Protein AF-D9W4Q1-F1 (afdb_monomer)

Radius of gyration: 18.47 Å; Cα contacts (8 Å, |Δi|>4): 245; chains: 1; bounding box: 35×38×60 Å

pLDDT: mean 79.35, std 18.73, range [35.0, 96.81]

Sequence (201 aa):
MHNRRDFLALGFSAAALLAPLAPAPRTAAALPAAGPGRRIGSGETMAVRQFTAAFRASDELLGGGHGLSVVGVFLSDVVAPMLHGTYADDRARADAFAADLASLVGFKCHDAGREGAAHHHYRLAIRLAQEADPDDRTSQAAWGMRALVHQALDLGHPTGTVDLAEATLARSRVDKRTEALLLITAARAHGASGNPSAASA

Nearest PDB structures (foldseek):
  5khu-assembly1_J  TM=5.393E-01  e=5.755E-02  Homo sapiens
  7v6p-assembly1_A-2  TM=6.055E-01  e=1.584E-01  Homo sapiens
  8tau-assembly1_S  TM=5.520E-01  e=1.818E-01  Homo sapiens
  5g05-assembly1_K  TM=5.590E-01  e=6.013E-01  Homo sapiens
  9dze-assembly1_h  TM=4.848E-01  e=3.009E+00  synthetic construct

Solvent-accessible surface area (backbone atoms only — not comparable to full-atom values): 11001 Å² total; per-residue (Å²): 136,87,59,80,66,61,69,72,67,52,74,81,57,65,65,73,81,64,71,80,91,70,86,75,72,94,66,77,64,73,80,69,78,51,53,87,75,39,79,40,42,62,68,61,31,4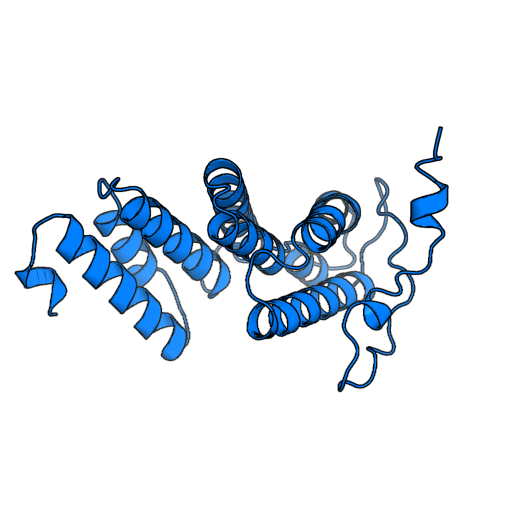9,45,53,52,52,52,42,51,51,52,50,58,48,31,78,74,66,36,38,60,59,62,44,70,59,56,46,48,45,45,60,56,46,43,54,44,48,71,64,38,41,59,77,44,72,65,31,47,33,53,42,40,50,18,69,49,31,34,50,50,10,52,17,25,42,67,60,70,35,52,74,58,12,55,53,24,23,53,49,8,26,50,30,28,38,73,49,35,75,80,43,48,54,57,59,30,46,51,21,52,51,49,53,39,50,52,30,49,79,70,73,46,45,80,65,26,41,63,51,33,50,53,40,58,75,59,44,58,57,56,73,71,57,46,52,55,43,51,53,49,27,23,51,29,26,43,67,66,72,39,63,79,65,37,77,114

Structure (mmCIF, N/CA/C/O backbone):
data_AF-D9W4Q1-F1
#
_entry.id   AF-D9W4Q1-F1
#
loop_
_atom_site.group_PDB
_atom_site.id
_atom_site.type_symbol
_atom_site.label_atom_id
_atom_site.label_alt_id
_atom_site.label_comp_id
_atom_site.label_asym_id
_atom_site.label_entity_id
_atom_site.label_seq_id
_atom_site.pdbx_PDB_ins_code
_atom_site.Cartn_x
_atom_site.Cartn_y
_atom_site.Cartn_z
_atom_site.occupancy
_atom_site.B_iso_or_equiv
_atom_site.auth_seq_id
_atom_site.auth_comp_id
_atom_site.auth_asym_id
_atom_site.auth_atom_id
_atom_site.pdbx_PDB_model_num
ATOM 1 N N . MET A 1 1 ? -13.595 13.148 -32.325 1.00 35.34 1 MET A N 1
ATOM 2 C CA . MET A 1 1 ? -13.116 11.782 -32.021 1.00 35.34 1 MET A CA 1
ATOM 3 C C . MET A 1 1 ? -11.616 11.884 -31.785 1.00 35.34 1 MET A C 1
ATOM 5 O O . MET A 1 1 ? -10.868 11.925 -32.748 1.00 35.34 1 MET A O 1
ATOM 9 N N . HIS A 1 2 ? -11.193 12.076 -30.533 1.00 35.00 2 HIS A N 1
ATOM 10 C CA . HIS A 1 2 ? -9.777 12.261 -30.195 1.00 35.00 2 HIS A CA 1
ATOM 11 C C . HIS A 1 2 ? -9.103 10.888 -30.082 1.00 35.00 2 HIS A C 1
ATOM 13 O O . HIS A 1 2 ? -9.592 10.005 -29.375 1.00 35.00 2 HIS A O 1
ATOM 19 N N . ASN A 1 3 ? -8.041 10.689 -30.857 1.00 37.91 3 ASN A N 1
ATOM 20 C CA . ASN A 1 3 ? -7.395 9.405 -31.082 1.00 37.91 3 ASN A CA 1
ATOM 21 C C . ASN A 1 3 ? -6.615 8.983 -29.823 1.00 37.91 3 ASN A C 1
ATOM 23 O O . ASN A 1 3 ? -5.730 9.706 -29.372 1.00 37.91 3 ASN A O 1
ATOM 27 N N . ARG A 1 4 ? -6.893 7.794 -29.267 1.00 41.59 4 ARG A N 1
ATOM 28 C CA . ARG A 1 4 ? -6.148 7.228 -28.115 1.00 41.59 4 ARG A CA 1
ATOM 29 C C . ARG A 1 4 ? -4.637 7.112 -28.370 1.00 41.59 4 ARG A C 1
ATOM 31 O O . ARG A 1 4 ? -3.865 7.022 -27.425 1.00 41.59 4 ARG A O 1
ATOM 38 N N . ARG A 1 5 ? -4.220 7.117 -29.640 1.00 39.69 5 ARG A N 1
ATOM 39 C CA . ARG A 1 5 ? -2.813 7.074 -30.060 1.00 39.69 5 ARG A CA 1
ATOM 40 C C . ARG A 1 5 ? -2.097 8.418 -29.933 1.00 39.69 5 ARG A C 1
ATOM 42 O O . ARG A 1 5 ? -0.901 8.419 -29.667 1.00 39.69 5 ARG A O 1
ATOM 49 N N . ASP A 1 6 ? -2.814 9.535 -30.027 1.00 38.16 6 ASP A N 1
ATOM 50 C CA . ASP A 1 6 ? -2.193 10.864 -29.970 1.00 38.16 6 ASP A CA 1
ATOM 51 C C . ASP A 1 6 ? -1.804 11.232 -28.531 1.00 38.16 6 ASP A C 1
ATOM 53 O O . ASP A 1 6 ? -0.811 11.916 -28.314 1.00 38.16 6 ASP A O 1
ATOM 57 N N . PHE A 1 7 ? -2.501 10.679 -27.530 1.00 41.44 7 PHE A N 1
ATOM 58 C CA . PHE A 1 7 ? -2.152 10.864 -26.116 1.00 41.44 7 PHE A CA 1
ATOM 59 C C . PHE A 1 7 ? -0.893 10.082 -25.691 1.00 41.44 7 PHE A C 1
ATOM 61 O O . PHE A 1 7 ? -0.255 10.437 -24.707 1.00 41.44 7 PHE A O 1
ATOM 68 N N . LEU A 1 8 ? -0.500 9.051 -26.451 1.00 45.22 8 LEU A N 1
ATOM 69 C CA . LEU A 1 8 ? 0.705 8.245 -26.201 1.00 45.22 8 LEU A CA 1
ATOM 70 C C . LEU A 1 8 ? 1.963 8.814 -26.884 1.00 45.22 8 LEU A C 1
ATOM 72 O O . LEU A 1 8 ? 3.072 8.387 -26.572 1.00 45.22 8 LEU A O 1
ATOM 76 N N . ALA A 1 9 ? 1.799 9.777 -27.799 1.00 36.38 9 ALA A N 1
ATOM 77 C CA . ALA A 1 9 ? 2.891 10.482 -28.474 1.00 36.38 9 ALA A CA 1
ATOM 78 C C . ALA A 1 9 ? 3.234 11.835 -27.822 1.00 36.38 9 ALA A C 1
ATOM 80 O O . ALA A 1 9 ? 4.256 12.438 -28.157 1.00 36.38 9 ALA A O 1
ATOM 81 N N . LEU A 1 10 ? 2.428 12.305 -26.862 1.00 39.72 10 LEU A N 1
ATOM 82 C CA . LEU A 1 10 ? 2.849 13.379 -25.973 1.00 39.72 10 LEU A CA 1
ATOM 83 C C . LEU A 1 10 ? 3.867 12.812 -24.988 1.00 39.72 10 LEU A C 1
ATOM 85 O O . LEU A 1 10 ? 3.525 12.124 -24.028 1.00 39.72 10 LEU A O 1
ATOM 89 N N . GLY A 1 11 ? 5.136 13.121 -25.259 1.00 43.22 11 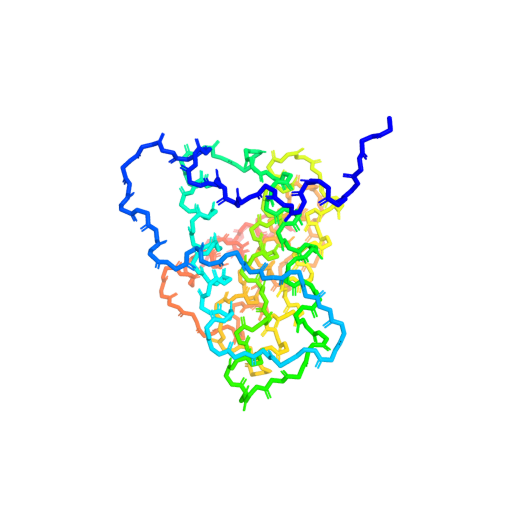GLY A N 1
ATOM 90 C CA . GLY A 1 11 ? 6.226 12.966 -24.312 1.00 43.22 11 GLY A CA 1
ATOM 91 C C . GLY A 1 11 ? 5.758 13.387 -22.926 1.00 43.22 11 GLY A C 1
ATOM 92 O O . GLY A 1 11 ? 5.191 14.465 -22.748 1.00 43.22 11 GLY A O 1
ATOM 93 N N . PHE A 1 12 ? 5.938 12.481 -21.975 1.00 42.47 12 PHE A N 1
ATOM 94 C CA . PHE A 1 12 ? 5.530 12.614 -20.590 1.00 42.47 12 PHE A CA 1
ATOM 95 C C . PHE A 1 12 ? 6.243 13.816 -19.953 1.00 42.47 12 PHE A C 1
ATOM 97 O O . PHE A 1 12 ? 7.226 13.677 -19.233 1.00 42.47 12 PHE A O 1
ATOM 104 N N . SER A 1 13 ? 5.734 15.022 -20.187 1.00 45.19 13 SER A N 1
ATOM 105 C CA . SER A 1 13 ? 6.056 16.214 -19.407 1.00 45.19 13 SER A CA 1
ATOM 106 C C . SER A 1 13 ? 5.228 16.205 -18.122 1.00 45.19 13 SER A C 1
ATOM 108 O O . SER A 1 13 ? 4.624 17.204 -17.747 1.00 45.19 13 SER A O 1
ATOM 110 N N . ALA A 1 14 ? 5.228 15.090 -17.383 1.00 43.44 14 ALA A N 1
ATOM 111 C CA . ALA A 1 14 ? 4.815 15.122 -15.978 1.00 43.44 14 ALA A CA 1
ATOM 112 C C . ALA A 1 14 ? 5.741 16.031 -15.149 1.00 43.44 14 ALA A C 1
ATOM 114 O O . ALA A 1 14 ? 5.334 16.539 -14.111 1.00 43.44 14 ALA A O 1
ATOM 115 N N . ALA A 1 15 ? 6.943 16.328 -15.662 1.00 41.38 15 ALA A N 1
ATOM 116 C CA . ALA A 1 15 ? 7.812 17.378 -15.142 1.00 41.38 15 ALA A CA 1
ATOM 117 C C . ALA A 1 15 ? 7.180 18.786 -15.212 1.00 41.38 15 ALA A C 1
ATOM 119 O O . ALA A 1 15 ? 7.519 19.639 -14.399 1.00 41.38 15 ALA A O 1
ATOM 120 N N . ALA A 1 16 ? 6.249 19.042 -16.141 1.00 45.53 16 ALA A N 1
ATOM 121 C CA . ALA A 1 16 ? 5.612 20.353 -16.293 1.00 45.53 16 ALA A CA 1
ATOM 122 C C . ALA A 1 16 ? 4.402 20.556 -15.363 1.00 45.53 16 ALA A C 1
ATOM 124 O O . ALA A 1 16 ? 4.042 21.692 -15.079 1.00 45.53 16 ALA A O 1
ATOM 125 N N . LEU A 1 17 ? 3.801 19.476 -14.853 1.00 43.78 17 LEU A N 1
ATOM 126 C CA . LEU A 1 17 ? 2.697 19.546 -13.886 1.00 43.78 17 LEU A CA 1
ATOM 127 C C . LEU A 1 17 ? 3.175 19.664 -12.426 1.00 43.78 17 LEU A C 1
ATOM 129 O O . LEU A 1 17 ? 2.342 19.836 -11.542 1.00 43.78 17 LEU A O 1
ATOM 133 N N . LEU A 1 18 ? 4.491 19.584 -12.174 1.00 45.62 18 LEU A N 1
ATOM 134 C CA . LEU A 1 18 ? 5.092 19.530 -10.830 1.00 45.62 18 LEU A CA 1
ATOM 135 C C . LEU A 1 18 ? 6.311 20.453 -10.622 1.00 45.62 18 LEU A C 1
ATOM 137 O O . LEU A 1 18 ? 7.017 20.315 -9.627 1.00 45.62 18 LEU A O 1
ATOM 141 N N . ALA A 1 19 ? 6.597 21.403 -11.516 1.00 38.12 19 ALA A N 1
ATOM 142 C CA . ALA A 1 19 ? 7.656 22.382 -11.255 1.00 38.12 19 ALA A CA 1
ATOM 143 C C . ALA A 1 19 ? 7.147 23.429 -10.240 1.00 38.12 19 ALA A C 1
ATOM 145 O O . ALA A 1 19 ? 6.206 24.156 -10.567 1.00 38.12 19 ALA A O 1
ATOM 146 N N . PRO A 1 20 ? 7.751 23.534 -9.036 1.00 44.06 20 PRO A N 1
ATOM 147 C CA . PRO A 1 20 ? 9.147 23.967 -8.946 1.00 44.06 20 PRO A CA 1
ATOM 148 C C . PRO A 1 20 ? 10.020 23.237 -7.891 1.00 44.06 20 PRO A C 1
ATOM 150 O O . PRO A 1 20 ? 9.560 22.865 -6.819 1.00 44.06 20 PRO A O 1
ATOM 153 N N . LEU A 1 21 ? 11.331 23.167 -8.183 1.00 41.97 21 LEU A N 1
ATOM 154 C CA . LEU A 1 21 ? 12.459 22.802 -7.294 1.00 41.97 21 LEU A CA 1
ATOM 155 C C . LEU A 1 21 ? 12.797 21.307 -7.097 1.00 41.97 21 LEU A C 1
ATOM 157 O O . LEU A 1 21 ? 13.013 20.850 -5.981 1.00 41.97 21 LEU A O 1
ATOM 161 N N . ALA A 1 22 ? 13.014 20.563 -8.183 1.00 42.66 22 ALA A N 1
ATOM 162 C CA . ALA A 1 22 ? 13.965 19.444 -8.169 1.00 42.66 22 ALA A CA 1
ATOM 163 C C . ALA A 1 22 ? 14.612 19.281 -9.557 1.00 42.66 22 ALA A C 1
ATOM 165 O O . ALA A 1 22 ? 13.933 19.500 -10.565 1.00 42.66 22 ALA A O 1
ATOM 166 N N . PRO A 1 23 ? 15.909 18.924 -9.658 1.00 41.88 23 PRO A N 1
ATOM 167 C CA . PRO A 1 23 ? 16.518 18.608 -10.945 1.00 41.88 23 PRO A CA 1
ATOM 168 C C . PRO A 1 23 ? 15.761 17.433 -11.574 1.00 41.88 23 PRO A C 1
ATOM 170 O O . PRO A 1 23 ? 15.662 16.362 -10.977 1.00 41.88 23 PRO A O 1
ATOM 173 N N . ALA A 1 24 ? 15.198 17.656 -12.765 1.00 46.31 24 ALA A N 1
ATOM 174 C CA . ALA A 1 24 ? 14.406 16.669 -13.488 1.00 46.31 24 ALA A CA 1
ATOM 175 C C . ALA A 1 24 ? 15.154 15.321 -13.572 1.00 46.31 24 ALA A C 1
ATOM 177 O O . ALA A 1 24 ? 16.344 15.315 -13.915 1.00 46.31 24 ALA A O 1
ATOM 178 N N . PRO A 1 25 ? 14.501 14.180 -13.276 1.00 42.09 25 PRO A N 1
ATOM 179 C CA . PRO A 1 25 ? 15.150 12.880 -13.369 1.00 42.09 25 PRO A CA 1
ATOM 180 C C . PRO A 1 25 ? 15.636 12.664 -14.806 1.00 42.09 25 PRO A C 1
ATOM 182 O O . PRO A 1 25 ? 14.848 12.602 -15.750 1.00 42.09 25 PRO A O 1
ATOM 185 N N . ARG A 1 26 ? 16.959 12.546 -14.982 1.00 42.16 26 ARG A N 1
ATOM 186 C CA . ARG A 1 26 ? 17.649 12.436 -16.287 1.00 42.16 26 ARG A CA 1
ATOM 187 C C . ARG A 1 26 ? 17.405 11.096 -17.005 1.00 42.16 26 ARG A C 1
ATOM 189 O O . ARG A 1 26 ? 18.183 10.717 -17.870 1.00 42.16 26 ARG A O 1
ATOM 196 N N . THR A 1 27 ? 16.335 10.379 -16.661 1.00 41.88 27 THR A N 1
ATOM 197 C CA . THR A 1 27 ? 15.969 9.086 -17.262 1.00 41.88 27 THR A CA 1
ATOM 198 C C . THR A 1 27 ? 14.502 9.010 -17.687 1.00 41.88 27 THR A C 1
ATOM 200 O O . THR A 1 27 ? 13.963 7.922 -17.844 1.00 41.88 27 THR A O 1
ATOM 203 N N . ALA A 1 28 ? 13.853 10.147 -17.962 1.00 41.78 28 ALA A N 1
ATOM 204 C CA . ALA A 1 28 ? 12.564 10.171 -18.657 1.00 41.78 28 ALA A CA 1
ATOM 205 C C . ALA A 1 28 ? 12.725 9.866 -20.164 1.00 41.78 28 ALA A C 1
ATOM 207 O O . ALA A 1 28 ? 12.238 10.599 -21.022 1.00 41.78 28 ALA A O 1
ATOM 208 N N . ALA A 1 29 ? 13.422 8.780 -20.510 1.00 42.97 29 ALA A N 1
ATOM 209 C CA . ALA A 1 29 ? 13.106 8.099 -21.754 1.00 42.97 29 ALA A CA 1
ATOM 210 C C . ALA A 1 2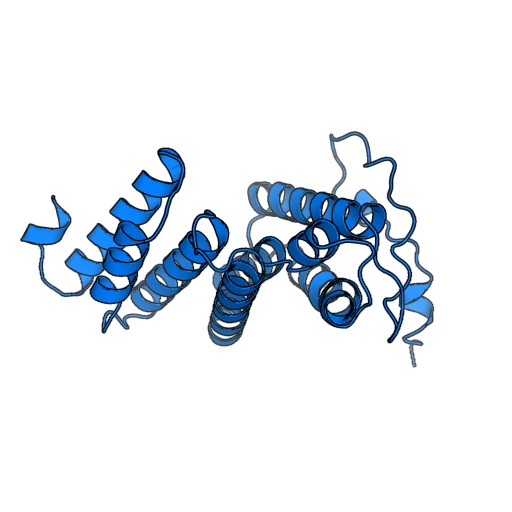9 ? 11.676 7.584 -21.571 1.00 42.97 29 ALA A C 1
ATOM 212 O O . ALA A 1 29 ? 11.402 6.898 -20.585 1.00 42.97 29 ALA A O 1
ATOM 213 N N . ALA A 1 30 ? 10.755 8.002 -22.444 1.00 49.69 30 ALA A N 1
ATOM 214 C CA . ALA A 1 30 ? 9.367 7.562 -22.410 1.00 49.69 30 ALA A CA 1
ATOM 215 C C . ALA A 1 30 ? 9.353 6.047 -22.210 1.00 49.69 30 ALA A C 1
ATOM 217 O O . ALA A 1 30 ? 9.888 5.337 -23.057 1.00 49.69 30 ALA A O 1
ATOM 218 N N . LEU A 1 31 ? 8.821 5.564 -21.081 1.00 51.31 31 LEU A N 1
ATOM 219 C CA . LEU A 1 31 ? 8.605 4.135 -20.893 1.00 51.31 31 LEU A CA 1
ATOM 220 C C . LEU A 1 31 ? 7.703 3.714 -22.057 1.00 51.31 31 LEU A C 1
ATOM 222 O O . LEU A 1 31 ? 6.550 4.150 -22.094 1.00 51.31 31 LEU A O 1
ATOM 226 N N . PRO A 1 32 ? 8.210 2.970 -23.059 1.00 50.84 32 PRO A N 1
ATOM 227 C CA . PRO A 1 32 ? 7.384 2.636 -24.202 1.00 50.84 32 PRO A CA 1
ATOM 228 C C . PRO A 1 32 ? 6.231 1.777 -23.689 1.00 50.84 32 PRO A C 1
ATOM 230 O O . PRO A 1 32 ? 6.427 0.977 -22.765 1.00 50.84 32 PRO A O 1
ATOM 233 N N . ALA A 1 33 ? 5.038 1.967 -24.257 1.00 52.78 33 ALA A N 1
ATOM 234 C CA . ALA A 1 33 ? 3.839 1.239 -23.858 1.00 52.78 33 ALA A CA 1
ATOM 235 C C . ALA A 1 33 ? 4.150 -0.262 -23.743 1.00 52.78 33 ALA A C 1
ATOM 237 O O . ALA A 1 33 ? 4.744 -0.867 -24.643 1.00 52.78 33 ALA A O 1
ATOM 238 N N . ALA A 1 34 ? 3.838 -0.849 -22.590 1.00 52.62 34 ALA A N 1
ATOM 239 C CA . ALA A 1 34 ? 4.127 -2.246 -22.331 1.00 52.62 34 ALA A CA 1
ATOM 240 C C . ALA A 1 34 ? 3.192 -3.125 -23.185 1.00 52.62 34 ALA A C 1
ATOM 242 O O . ALA A 1 34 ? 1.974 -2.970 -23.166 1.00 52.62 34 ALA A O 1
ATOM 243 N N . GLY A 1 35 ? 3.784 -4.011 -23.989 1.00 55.94 35 GLY A N 1
ATOM 244 C CA . GLY A 1 35 ? 3.086 -4.984 -24.829 1.00 55.94 35 GLY A CA 1
ATOM 245 C C . GLY A 1 35 ? 3.437 -6.416 -24.411 1.00 55.94 35 GLY A C 1
ATOM 246 O O . GLY A 1 35 ? 4.499 -6.628 -23.813 1.00 55.94 35 GLY A O 1
ATOM 247 N N . PRO A 1 36 ? 2.572 -7.403 -24.709 1.00 53.97 36 PRO A N 1
ATOM 248 C CA . PRO A 1 36 ? 2.798 -8.794 -24.325 1.00 53.97 36 PRO A CA 1
ATOM 249 C C . PRO A 1 36 ? 4.118 -9.328 -24.900 1.00 53.97 36 PRO A C 1
ATOM 251 O O . PRO A 1 36 ? 4.439 -9.095 -26.064 1.00 53.97 36 PRO A O 1
ATOM 254 N N . GLY A 1 37 ? 4.889 -10.042 -24.072 1.00 60.88 37 GLY A N 1
ATOM 255 C CA . GLY A 1 37 ? 6.151 -10.679 -24.474 1.00 60.88 37 GLY A CA 1
ATOM 256 C C . GLY A 1 37 ? 7.390 -9.776 -24.467 1.00 60.88 37 GLY A C 1
ATOM 257 O O . GLY A 1 37 ? 8.468 -10.223 -24.856 1.00 60.88 37 GLY A O 1
ATOM 258 N N . ARG A 1 38 ? 7.286 -8.521 -24.011 1.00 74.44 38 ARG A N 1
ATOM 259 C CA . ARG A 1 38 ? 8.454 -7.640 -23.874 1.00 74.44 38 ARG A CA 1
ATOM 260 C C . ARG A 1 38 ? 9.373 -8.103 -22.736 1.00 74.44 38 ARG A C 1
ATOM 262 O O . ARG A 1 38 ? 8.909 -8.578 -21.697 1.00 74.44 38 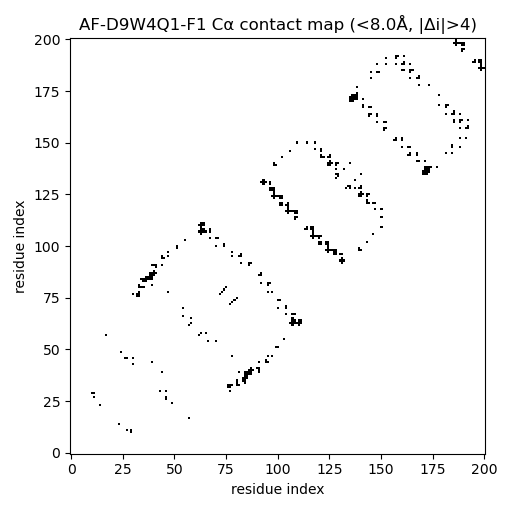ARG A O 1
ATOM 269 N N . ARG A 1 39 ? 10.684 -7.949 -22.945 1.00 81.62 39 ARG A N 1
ATOM 270 C CA . ARG A 1 39 ? 11.704 -8.143 -21.911 1.00 81.62 39 ARG A CA 1
ATOM 271 C C . ARG A 1 39 ? 11.774 -6.903 -21.021 1.00 81.62 39 ARG A C 1
ATOM 273 O O . ARG A 1 39 ? 11.906 -5.796 -21.536 1.00 81.62 39 ARG A O 1
ATOM 280 N N . ILE A 1 40 ? 11.683 -7.099 -19.714 1.00 85.25 40 ILE A N 1
ATOM 281 C CA . ILE A 1 40 ? 11.743 -6.060 -18.688 1.00 85.25 40 ILE A CA 1
ATOM 282 C C . ILE A 1 40 ? 13.077 -6.194 -17.968 1.00 85.25 40 ILE A C 1
ATOM 284 O O . ILE A 1 40 ? 13.397 -7.259 -17.427 1.00 85.25 40 ILE A O 1
ATOM 288 N N . GLY A 1 41 ? 13.864 -5.122 -17.999 1.00 85.31 41 GLY A N 1
ATOM 289 C CA . GLY A 1 41 ? 15.136 -5.035 -17.303 1.00 85.31 41 GLY A CA 1
ATOM 290 C C . GLY A 1 41 ? 15.074 -4.105 -16.096 1.00 85.31 41 GLY A C 1
ATOM 291 O O . GLY A 1 41 ? 14.051 -3.496 -15.781 1.00 85.31 41 GLY A O 1
ATOM 292 N N . SER A 1 42 ? 16.224 -3.965 -15.442 1.00 83.56 42 SER A N 1
ATOM 293 C CA . SER A 1 42 ? 16.414 -3.068 -14.298 1.00 83.56 42 SER A CA 1
ATOM 294 C C . SER A 1 42 ? 16.188 -1.588 -14.632 1.00 83.56 42 SER A C 1
ATOM 296 O O . SER A 1 42 ? 15.846 -0.805 -13.751 1.00 83.56 42 SER A O 1
ATOM 298 N N . GLY A 1 43 ? 16.360 -1.185 -15.896 1.00 84.56 43 GLY A N 1
ATOM 299 C CA . GLY A 1 43 ? 16.115 0.188 -16.343 1.00 84.56 43 GLY A CA 1
ATOM 300 C C . GLY A 1 43 ? 14.638 0.573 -16.263 1.00 84.56 43 GLY A C 1
ATOM 301 O O . GLY A 1 43 ? 14.302 1.610 -15.690 1.00 84.56 43 GLY A O 1
ATOM 302 N N . GLU A 1 44 ? 13.748 -0.276 -16.784 1.00 84.31 44 GLU A N 1
ATOM 303 C CA . GLU A 1 44 ? 12.303 -0.054 -16.712 1.00 84.31 44 GLU A CA 1
ATOM 304 C C . GLU A 1 44 ? 11.795 -0.006 -15.272 1.00 84.31 44 GLU A C 1
ATOM 306 O O . GLU A 1 44 ? 11.032 0.891 -14.911 1.00 84.31 44 GLU A O 1
ATOM 311 N N . THR A 1 45 ? 12.224 -0.952 -14.438 1.00 85.88 45 THR A N 1
ATOM 312 C CA . THR A 1 45 ? 11.774 -1.016 -13.045 1.00 85.88 45 THR A CA 1
ATOM 313 C C . THR A 1 45 ? 12.311 0.158 -12.230 1.00 85.88 45 THR A C 1
ATOM 315 O O . THR A 1 45 ? 11.586 0.737 -11.420 1.00 85.88 45 THR A O 1
ATOM 318 N N . MET A 1 46 ? 13.543 0.598 -12.502 1.00 84.50 46 MET A N 1
ATOM 319 C CA . MET A 1 46 ? 14.108 1.805 -11.904 1.00 84.50 46 MET A CA 1
ATOM 320 C C . MET A 1 46 ? 13.324 3.064 -12.294 1.00 84.50 46 MET A C 1
ATOM 322 O O . MET A 1 46 ? 13.087 3.915 -11.435 1.00 84.50 46 MET A O 1
ATOM 326 N N . ALA A 1 47 ? 12.872 3.183 -13.544 1.00 83.69 47 ALA A N 1
ATOM 327 C CA . ALA A 1 47 ? 12.025 4.299 -13.959 1.00 83.69 47 ALA A CA 1
ATOM 328 C C . ALA A 1 47 ? 10.671 4.288 -13.225 1.00 83.69 47 ALA A C 1
ATOM 330 O O . ALA A 1 47 ? 10.251 5.327 -12.714 1.00 83.69 47 ALA A O 1
ATOM 331 N N . VAL A 1 48 ? 10.022 3.124 -13.081 1.00 85.94 48 VAL A N 1
ATOM 332 C CA . VAL A 1 48 ? 8.785 2.988 -12.284 1.00 85.94 48 VAL A CA 1
ATOM 333 C C . VAL A 1 48 ? 9.004 3.429 -10.835 1.00 85.94 48 VAL A C 1
ATOM 335 O O . VAL A 1 48 ? 8.190 4.184 -10.296 1.00 85.94 48 VAL A O 1
ATOM 338 N N . ARG A 1 49 ? 10.121 3.029 -10.214 1.00 85.75 49 ARG A N 1
ATOM 339 C CA . ARG A 1 49 ? 10.485 3.467 -8.855 1.00 85.75 49 ARG A CA 1
ATOM 340 C C . ARG A 1 49 ? 10.653 4.988 -8.771 1.00 85.75 49 ARG A C 1
ATOM 342 O O . ARG A 1 49 ? 10.112 5.602 -7.855 1.00 85.75 49 ARG A O 1
ATOM 349 N N . GLN A 1 50 ? 11.341 5.604 -9.734 1.00 87.00 50 GLN A N 1
ATOM 350 C CA . GLN A 1 50 ? 11.534 7.060 -9.770 1.00 87.00 50 GLN A CA 1
ATOM 351 C C . GLN A 1 50 ? 10.213 7.821 -9.942 1.00 87.00 50 GLN A C 1
ATOM 353 O O . GLN A 1 50 ? 9.967 8.783 -9.216 1.00 87.00 50 GLN A O 1
ATOM 358 N N . PHE A 1 51 ? 9.339 7.381 -10.852 1.00 87.75 51 PHE A N 1
ATOM 359 C CA . PHE A 1 51 ? 8.022 8.002 -11.025 1.00 87.75 51 PHE A CA 1
ATOM 360 C C . PHE A 1 51 ? 7.149 7.844 -9.781 1.00 87.75 51 PHE A C 1
ATOM 362 O O . PHE A 1 51 ? 6.515 8.807 -9.356 1.00 87.75 51 PHE A O 1
ATOM 369 N N . THR A 1 52 ? 7.162 6.668 -9.152 1.00 89.12 52 THR A N 1
ATOM 370 C CA . THR A 1 52 ? 6.430 6.431 -7.899 1.00 89.12 52 THR A CA 1
ATOM 371 C C . THR A 1 52 ? 6.914 7.371 -6.792 1.00 89.12 52 THR A C 1
ATOM 373 O O . THR A 1 52 ? 6.095 8.004 -6.128 1.00 89.12 52 THR A O 1
ATOM 376 N N . ALA A 1 53 ? 8.232 7.547 -6.647 1.00 87.75 53 ALA A N 1
ATOM 377 C CA . ALA A 1 53 ? 8.808 8.493 -5.692 1.00 87.75 53 ALA A CA 1
ATOM 378 C C . ALA A 1 53 ? 8.390 9.946 -5.981 1.00 87.75 53 ALA A C 1
ATOM 380 O O . ALA A 1 53 ? 8.037 10.678 -5.058 1.00 87.75 53 ALA A O 1
ATOM 381 N N . ALA A 1 54 ? 8.359 10.356 -7.253 1.00 88.38 54 ALA A N 1
ATOM 382 C CA . ALA A 1 54 ? 7.889 11.687 -7.641 1.00 88.38 54 ALA A CA 1
ATOM 383 C C . ALA A 1 54 ? 6.398 11.895 -7.318 1.00 88.38 54 ALA A C 1
ATOM 385 O O . ALA A 1 54 ? 6.018 12.949 -6.800 1.00 88.38 54 ALA A O 1
ATOM 386 N N . PHE A 1 55 ? 5.552 10.888 -7.562 1.00 88.56 55 PHE A N 1
ATOM 387 C CA . PHE A 1 55 ? 4.141 10.955 -7.185 1.00 88.56 55 PHE A CA 1
ATOM 388 C C . PHE A 1 55 ? 3.955 11.051 -5.668 1.00 88.56 55 PHE A C 1
ATOM 390 O O . PHE A 1 55 ? 3.109 11.827 -5.232 1.00 88.56 55 PHE A O 1
ATOM 397 N N . ARG A 1 56 ? 4.752 10.328 -4.869 1.00 86.62 56 ARG A N 1
ATOM 398 C CA . ARG A 1 56 ? 4.725 10.433 -3.400 1.00 86.62 56 ARG A CA 1
ATOM 399 C C . ARG A 1 56 ? 5.144 11.811 -2.902 1.00 86.62 56 ARG A C 1
ATOM 401 O O . ARG A 1 56 ? 4.424 12.404 -2.113 1.00 86.62 56 ARG A O 1
ATOM 408 N N . ALA A 1 57 ? 6.248 12.354 -3.408 1.00 87.31 57 ALA A N 1
ATOM 409 C CA . ALA A 1 57 ? 6.679 13.703 -3.037 1.00 87.31 57 ALA A CA 1
ATOM 410 C C . ALA A 1 57 ? 5.602 14.754 -3.369 1.00 87.31 57 ALA A C 1
ATOM 412 O O . ALA A 1 57 ? 5.370 15.690 -2.612 1.00 87.31 57 ALA A O 1
ATOM 413 N N . SER A 1 58 ? 4.898 14.572 -4.487 1.00 84.62 58 SER A N 1
ATOM 414 C CA . SER A 1 58 ? 3.791 15.451 -4.879 1.00 84.62 58 SER A CA 1
ATOM 415 C C . SER A 1 58 ? 2.563 15.286 -3.984 1.00 84.62 58 SER A C 1
ATOM 417 O O . SER A 1 58 ? 1.882 16.262 -3.692 1.00 84.62 58 SER A O 1
ATOM 419 N N . ASP A 1 59 ? 2.277 14.055 -3.559 1.00 84.19 59 ASP A N 1
ATOM 420 C CA . ASP A 1 59 ? 1.200 13.724 -2.623 1.00 84.19 59 ASP A CA 1
ATOM 421 C C . ASP A 1 59 ? 1.397 14.405 -1.265 1.00 84.19 59 ASP A C 1
ATOM 423 O O . ASP A 1 59 ? 0.470 15.025 -0.754 1.00 84.19 59 ASP A O 1
ATOM 427 N N . GLU A 1 60 ? 2.625 14.394 -0.742 1.00 82.75 60 GLU A N 1
ATOM 428 C CA . GLU A 1 60 ? 2.980 15.075 0.510 1.00 82.75 60 GLU A CA 1
ATOM 429 C C . GLU A 1 60 ? 2.786 16.600 0.438 1.00 82.75 60 GLU A C 1
ATOM 431 O O . GLU A 1 60 ? 2.472 17.230 1.447 1.00 82.75 60 GLU A O 1
ATOM 436 N N . LEU A 1 61 ? 2.949 17.199 -0.747 1.00 82.81 61 LEU A N 1
ATOM 437 C CA . LEU A 1 61 ? 2.830 18.646 -0.953 1.00 82.81 61 LEU A CA 1
ATOM 438 C C . LEU A 1 61 ? 1.403 19.105 -1.279 1.00 82.81 61 LEU A C 1
ATOM 440 O O . LEU A 1 61 ? 0.996 20.188 -0.862 1.00 82.81 61 LEU A O 1
ATOM 444 N N . LEU A 1 62 ? 0.665 18.322 -2.069 1.00 80.56 62 LEU A N 1
ATOM 445 C CA . LEU A 1 62 ? -0.615 18.729 -2.663 1.00 80.56 62 LEU A CA 1
ATOM 446 C C . LEU A 1 62 ? -1.823 17.984 -2.068 1.00 80.56 62 LEU A C 1
ATOM 448 O O . LEU A 1 62 ? -2.964 18.381 -2.312 1.00 80.56 62 LEU A O 1
ATOM 452 N N . GLY A 1 63 ? -1.597 16.907 -1.313 1.00 72.94 63 GLY A N 1
ATOM 453 C CA . GLY A 1 63 ? -2.635 16.020 -0.782 1.00 72.94 63 GLY A CA 1
ATOM 454 C C . GLY A 1 63 ? -3.161 14.987 -1.792 1.00 72.94 63 GLY A C 1
ATOM 455 O O . GLY A 1 63 ? -2.900 15.059 -3.001 1.00 72.94 63 GLY A O 1
ATOM 456 N N . GLY A 1 64 ? -3.948 14.023 -1.299 1.00 73.31 64 GLY A N 1
ATOM 457 C CA . GLY A 1 64 ? -4.301 12.809 -2.043 1.00 73.31 64 GLY A 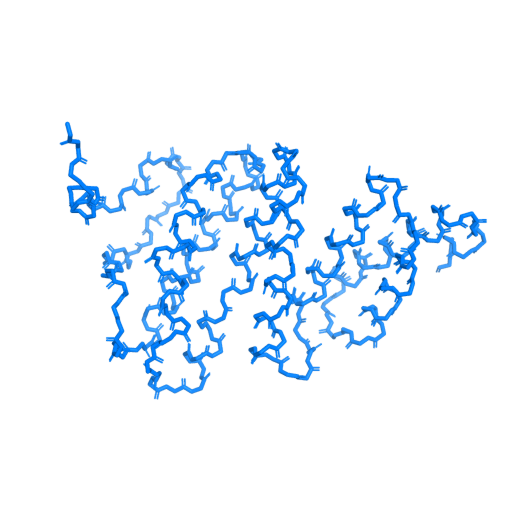CA 1
ATOM 458 C C . GLY A 1 64 ? -5.138 12.987 -3.301 1.00 73.31 64 GLY A C 1
ATOM 459 O O . GLY A 1 64 ? -4.919 12.295 -4.296 1.00 73.31 64 GLY A O 1
ATOM 460 N N . GLY A 1 65 ? -6.060 13.950 -3.325 1.00 71.38 65 GLY A N 1
ATOM 461 C CA . GLY A 1 65 ? -6.929 14.159 -4.490 1.00 71.38 65 GLY A CA 1
ATOM 462 C C . GLY A 1 65 ? -6.173 14.597 -5.754 1.00 71.38 65 GLY A C 1
ATOM 463 O O . GLY A 1 65 ? -6.569 14.259 -6.875 1.00 71.38 65 GLY A O 1
ATOM 464 N N . HIS A 1 66 ? -5.056 15.313 -5.596 1.00 80.12 66 HIS A N 1
ATOM 465 C CA . HIS A 1 66 ? -4.289 15.838 -6.722 1.00 80.12 66 HIS A CA 1
ATOM 466 C C . HIS A 1 66 ? -3.524 14.727 -7.447 1.00 80.12 66 HIS A C 1
ATOM 468 O O . HIS A 1 66 ? -2.881 13.865 -6.845 1.00 80.12 66 HIS A O 1
ATOM 474 N N . GLY A 1 67 ? -3.592 14.749 -8.780 1.00 83.56 67 GLY A N 1
ATOM 475 C CA . GLY A 1 67 ? -2.862 13.810 -9.631 1.00 83.56 67 GLY A CA 1
ATOM 476 C C . GLY A 1 67 ? -3.387 12.370 -9.623 1.00 83.56 67 GLY A C 1
ATOM 477 O O . GLY A 1 67 ? -2.773 11.536 -10.285 1.00 83.56 67 GLY A O 1
ATOM 478 N N . LEU A 1 68 ? -4.514 12.066 -8.952 1.00 87.56 68 LEU A N 1
ATOM 479 C CA . LEU A 1 68 ? -5.096 10.713 -8.892 1.00 87.56 68 LEU A CA 1
ATOM 480 C C . LEU A 1 68 ? -5.322 10.103 -10.288 1.00 87.56 68 LEU A C 1
ATOM 482 O O . LEU A 1 68 ? -5.032 8.929 -10.511 1.00 87.56 68 LEU A O 1
ATOM 486 N N . SER A 1 69 ? -5.808 10.896 -11.248 1.00 87.31 69 SER A N 1
ATOM 487 C CA . SER A 1 69 ? -6.001 10.435 -12.629 1.00 87.31 69 SER A CA 1
ATOM 488 C C . SER A 1 69 ? -4.681 10.045 -13.298 1.00 87.31 69 SER A C 1
ATOM 490 O O . SER A 1 69 ? -4.607 9.003 -13.942 1.00 87.31 69 SER A O 1
ATOM 492 N N . VAL A 1 70 ? -3.630 10.845 -13.111 1.00 88.25 70 VAL A N 1
ATOM 493 C CA . VAL A 1 70 ? -2.314 10.633 -13.730 1.00 88.25 70 VAL A CA 1
ATOM 494 C C . VAL A 1 70 ? -1.641 9.388 -13.164 1.00 88.25 70 VAL A C 1
ATOM 496 O O . VAL A 1 70 ? -1.189 8.535 -13.925 1.00 88.25 70 VAL A O 1
ATOM 499 N N . VAL A 1 71 ? -1.606 9.251 -11.837 1.00 90.44 71 VAL A N 1
ATOM 500 C CA . VAL A 1 71 ? -1.009 8.074 -11.190 1.00 90.44 71 VAL A CA 1
ATOM 501 C C . VAL A 1 71 ? -1.805 6.800 -11.495 1.00 90.44 71 VAL A C 1
ATOM 503 O O . VAL A 1 71 ? -1.210 5.744 -11.695 1.00 90.44 71 VAL A O 1
ATOM 506 N N . GLY A 1 72 ? -3.136 6.899 -11.607 1.00 90.19 72 GLY A N 1
ATOM 507 C CA . GLY A 1 72 ? -3.999 5.781 -11.985 1.00 90.19 72 GLY A CA 1
ATOM 508 C C . GLY A 1 72 ? -3.722 5.290 -13.406 1.00 90.19 72 GLY A C 1
ATOM 509 O O . GLY A 1 72 ? -3.564 4.089 -13.606 1.00 90.19 72 GLY A O 1
ATOM 510 N N . VAL A 1 73 ? -3.581 6.210 -14.367 1.00 87.38 73 VAL A N 1
ATOM 511 C CA . VAL A 1 73 ? -3.190 5.877 -15.749 1.00 87.38 73 VAL A CA 1
ATOM 512 C C . VAL A 1 73 ? -1.785 5.281 -15.796 1.00 87.38 73 VAL A C 1
ATOM 514 O O . VAL A 1 73 ? -1.554 4.304 -16.500 1.00 87.38 73 VAL A O 1
ATOM 517 N N . PHE A 1 74 ? -0.837 5.815 -15.022 1.00 88.50 74 PHE A N 1
ATOM 518 C CA . PHE A 1 74 ? 0.508 5.239 -14.954 1.00 88.50 74 PHE A CA 1
ATOM 519 C C . PHE A 1 74 ? 0.482 3.797 -14.421 1.00 88.50 74 PHE A C 1
ATOM 521 O O . PHE A 1 74 ? 1.131 2.912 -14.984 1.00 88.50 74 PHE A O 1
ATOM 528 N N . LEU A 1 75 ? -0.319 3.532 -13.384 1.00 89.88 75 LEU A N 1
ATOM 529 C CA . LEU A 1 75 ? -0.517 2.181 -12.869 1.00 89.88 75 LEU A CA 1
ATOM 530 C C . LEU A 1 75 ? -1.147 1.256 -13.924 1.00 89.88 75 LEU A C 1
ATOM 532 O O . LEU A 1 75 ? -0.641 0.153 -14.123 1.00 89.88 75 LEU A O 1
ATOM 536 N N . SER A 1 76 ? -2.213 1.681 -14.609 1.00 87.56 76 SER A N 1
ATOM 537 C CA . SER A 1 76 ? -2.946 0.821 -15.550 1.00 87.56 76 SER A CA 1
ATOM 538 C C . SER A 1 76 ? -2.223 0.587 -16.875 1.00 87.56 76 SER A C 1
ATOM 540 O O . SER A 1 76 ? -2.237 -0.531 -17.385 1.00 87.56 76 SER A O 1
ATOM 542 N N . ASP A 1 77 ? -1.590 1.618 -17.431 1.00 84.81 77 ASP A N 1
ATOM 543 C CA . ASP A 1 77 ? -1.124 1.601 -18.823 1.00 84.81 77 ASP A CA 1
ATOM 544 C C . ASP A 1 77 ? 0.375 1.304 -18.930 1.00 84.81 77 ASP A C 1
ATOM 546 O O . ASP A 1 77 ? 0.845 0.832 -19.968 1.00 84.81 77 ASP A O 1
ATOM 550 N N . VAL A 1 78 ? 1.136 1.559 -17.861 1.00 85.25 78 VAL A N 1
ATOM 551 C CA . VAL A 1 78 ? 2.588 1.336 -17.839 1.00 85.25 78 VAL A CA 1
ATOM 552 C C . VAL A 1 78 ? 2.939 0.145 -16.968 1.00 85.25 78 VAL A C 1
ATOM 554 O O . VAL A 1 78 ? 3.617 -0.773 -17.424 1.00 85.25 78 VAL A O 1
ATOM 557 N N . VAL A 1 79 ? 2.468 0.138 -15.725 1.00 88.12 79 VAL A N 1
ATOM 558 C CA . VAL A 1 79 ? 2.935 -0.817 -14.718 1.00 88.12 79 VAL A CA 1
ATOM 559 C C . VAL A 1 79 ? 2.178 -2.141 -14.762 1.00 88.12 79 VAL A C 1
ATOM 561 O O . VAL A 1 79 ? 2.801 -3.198 -14.720 1.00 88.12 79 VAL A O 1
ATOM 564 N N . ALA A 1 80 ? 0.851 -2.128 -14.885 1.00 87.62 80 ALA A N 1
ATOM 565 C CA . ALA A 1 80 ? 0.071 -3.364 -14.912 1.00 87.62 80 ALA A CA 1
ATOM 566 C C . ALA A 1 80 ? 0.501 -4.326 -16.039 1.00 87.62 80 ALA A C 1
ATOM 568 O O . ALA A 1 80 ? 0.681 -5.511 -15.753 1.00 87.62 80 ALA A O 1
ATOM 569 N N . PRO A 1 81 ? 0.775 -3.879 -17.284 1.00 85.69 81 PRO A N 1
ATOM 570 C CA . PRO A 1 81 ? 1.234 -4.800 -18.316 1.00 85.69 81 PRO A CA 1
ATOM 571 C C . PRO A 1 81 ? 2.674 -5.288 -18.084 1.00 85.69 81 PRO A C 1
ATOM 573 O O . PRO A 1 81 ? 3.045 -6.330 -18.625 1.00 85.69 81 PRO A O 1
ATOM 576 N N . MET A 1 82 ? 3.479 -4.601 -17.256 1.00 86.94 82 MET A N 1
ATOM 577 C CA . MET A 1 82 ? 4.802 -5.101 -16.868 1.00 86.94 82 MET A CA 1
ATOM 578 C C . MET A 1 82 ? 4.703 -6.409 -16.082 1.00 86.94 82 MET A C 1
ATOM 580 O O . MET A 1 82 ? 5.542 -7.272 -16.301 1.00 86.94 82 MET A O 1
ATOM 584 N N . LEU A 1 83 ? 3.659 -6.614 -15.268 1.00 85.50 83 LEU A N 1
ATOM 585 C CA . LEU A 1 83 ? 3.448 -7.853 -14.493 1.00 85.50 83 LEU A CA 1
ATOM 586 C C . LEU A 1 83 ? 3.332 -9.116 -15.370 1.00 85.50 83 LEU A C 1
ATOM 588 O O . LEU A 1 83 ? 3.489 -10.232 -14.884 1.00 85.50 83 LEU A O 1
ATOM 592 N N . HIS A 1 84 ? 3.059 -8.938 -16.665 1.00 85.69 84 HIS A N 1
ATOM 593 C CA . HIS A 1 84 ? 2.896 -10.004 -17.654 1.00 85.69 84 HIS A CA 1
ATOM 594 C C . HIS A 1 84 ? 4.112 -10.126 -18.595 1.00 85.69 84 HIS A C 1
ATOM 596 O O . HIS A 1 84 ? 4.055 -10.846 -19.597 1.00 85.69 84 HIS A O 1
ATOM 602 N N . GLY A 1 85 ? 5.193 -9.386 -18.330 1.00 85.88 85 GLY A N 1
ATOM 603 C CA . GLY A 1 85 ? 6.404 -9.395 -19.143 1.00 85.88 85 GLY A CA 1
ATOM 604 C C . GLY A 1 85 ? 7.354 -10.548 -18.822 1.00 85.88 85 GLY A C 1
ATOM 605 O O . GLY A 1 85 ? 7.189 -11.292 -17.858 1.00 85.88 85 GLY A O 1
ATOM 606 N N . THR A 1 86 ? 8.388 -10.681 -19.652 1.00 88.75 86 THR A N 1
ATOM 607 C CA . THR A 1 86 ? 9.513 -11.588 -19.376 1.00 88.75 86 THR A CA 1
ATOM 608 C C . THR A 1 86 ? 10.623 -10.805 -18.692 1.00 88.75 86 THR A C 1
ATOM 610 O O . THR A 1 86 ? 10.976 -9.720 -19.144 1.00 88.75 86 THR A O 1
ATOM 613 N N . TYR A 1 87 ? 11.185 -11.323 -17.607 1.00 86.75 87 TYR A N 1
ATOM 614 C CA . TYR A 1 87 ? 12.158 -10.582 -16.806 1.00 86.75 87 TYR A CA 1
ATOM 615 C C . TYR A 1 87 ? 13.581 -11.037 -17.088 1.00 86.75 87 TYR A C 1
ATOM 617 O O . TYR A 1 87 ? 13.829 -12.217 -17.332 1.00 86.75 87 TYR A O 1
ATOM 625 N N . ALA A 1 88 ? 14.508 -10.080 -17.072 1.00 83.06 88 ALA A N 1
ATOM 626 C CA . ALA A 1 88 ? 15.930 -10.373 -17.205 1.00 83.06 88 ALA A CA 1
ATOM 627 C C . ALA A 1 88 ? 16.483 -11.132 -15.985 1.00 83.06 88 ALA A C 1
ATOM 629 O O . ALA A 1 88 ? 17.356 -11.979 -16.147 1.00 83.06 88 ALA A O 1
ATOM 630 N N . ASP A 1 89 ? 15.960 -10.838 -14.790 1.00 85.50 89 ASP A N 1
ATOM 631 C CA . ASP A 1 89 ? 16.333 -11.465 -13.524 1.00 85.50 89 ASP A CA 1
ATOM 632 C C . ASP A 1 89 ? 15.195 -11.360 -12.485 1.00 85.50 89 ASP A C 1
ATOM 634 O O . ASP A 1 89 ? 14.224 -10.614 -12.664 1.00 85.50 89 ASP A O 1
ATOM 638 N N . ASP A 1 90 ? 15.314 -12.115 -11.388 1.00 84.56 90 ASP A N 1
ATOM 639 C CA . ASP A 1 90 ? 14.313 -12.148 -10.312 1.00 84.56 90 ASP A CA 1
ATOM 640 C C . ASP A 1 90 ? 14.175 -10.812 -9.578 1.00 84.56 90 ASP A C 1
ATOM 642 O O . ASP A 1 90 ? 13.102 -10.502 -9.062 1.00 84.56 90 ASP A O 1
ATOM 646 N N . ARG A 1 91 ? 15.222 -9.980 -9.558 1.00 83.00 91 ARG A N 1
ATOM 647 C CA . ARG A 1 91 ? 15.161 -8.658 -8.929 1.00 83.00 91 ARG A CA 1
ATOM 648 C C . ARG A 1 91 ? 14.316 -7.698 -9.758 1.00 83.00 91 ARG A C 1
ATOM 650 O O . ARG A 1 91 ? 13.498 -6.978 -9.200 1.00 83.00 91 ARG A O 1
ATOM 657 N N . ALA A 1 92 ? 14.470 -7.695 -11.078 1.00 79.31 92 ALA A N 1
ATOM 658 C CA . ALA A 1 92 ? 13.620 -6.935 -11.986 1.00 79.31 92 ALA A CA 1
ATOM 659 C C . ALA A 1 92 ? 12.163 -7.412 -11.897 1.00 79.31 92 ALA A C 1
ATOM 661 O O . ALA A 1 92 ? 11.241 -6.599 -11.941 1.00 79.31 92 ALA A O 1
ATOM 662 N N . ARG A 1 93 ? 11.944 -8.717 -11.710 1.00 84.62 93 ARG A N 1
ATOM 663 C CA . ARG A 1 93 ? 10.608 -9.256 -11.438 1.00 84.62 93 ARG A CA 1
ATOM 664 C C . ARG A 1 93 ? 10.046 -8.733 -10.116 1.00 84.62 93 ARG A C 1
ATOM 666 O O . ARG A 1 93 ? 8.949 -8.184 -10.119 1.00 84.62 93 ARG A O 1
ATOM 673 N N . ALA A 1 94 ? 10.808 -8.838 -9.028 1.00 82.25 94 ALA A N 1
ATOM 674 C CA . ALA A 1 94 ? 10.435 -8.318 -7.713 1.00 82.25 94 ALA A CA 1
ATOM 675 C C . ALA A 1 94 ? 10.096 -6.815 -7.771 1.00 82.25 94 ALA A C 1
ATOM 677 O O . ALA A 1 94 ? 9.066 -6.372 -7.271 1.00 82.25 94 ALA A O 1
ATOM 678 N N . ASP A 1 95 ? 10.929 -6.031 -8.455 1.00 79.12 95 ASP A N 1
ATOM 679 C CA . ASP A 1 95 ? 10.758 -4.586 -8.596 1.00 79.12 95 ASP A CA 1
ATOM 680 C C . ASP A 1 95 ? 9.560 -4.188 -9.473 1.00 79.12 95 ASP A C 1
ATOM 682 O O . ASP A 1 95 ? 9.074 -3.060 -9.370 1.00 79.12 95 ASP A O 1
ATOM 686 N N . ALA A 1 96 ? 9.086 -5.076 -10.349 1.00 76.75 96 ALA A N 1
ATOM 687 C CA . ALA A 1 96 ? 7.913 -4.813 -11.175 1.00 76.75 96 ALA A CA 1
ATOM 688 C C . ALA A 1 96 ? 6.594 -4.962 -10.415 1.00 76.75 96 ALA A C 1
ATOM 690 O O . ALA A 1 96 ? 5.582 -4.404 -10.847 1.00 76.75 96 ALA A O 1
ATOM 691 N N . PHE A 1 97 ? 6.594 -5.649 -9.271 1.00 79.44 97 PHE A N 1
ATOM 692 C CA . PHE A 1 97 ? 5.465 -5.643 -8.353 1.00 79.44 97 PHE A CA 1
ATOM 693 C C . PHE A 1 97 ? 5.370 -4.265 -7.693 1.00 79.44 97 PHE A C 1
ATOM 695 O O . PHE A 1 97 ? 5.950 -3.977 -6.647 1.00 79.44 97 PHE A O 1
ATOM 702 N N . ALA A 1 98 ? 4.636 -3.366 -8.341 1.00 82.12 98 ALA A N 1
ATOM 703 C CA . ALA A 1 98 ? 4.491 -1.975 -7.933 1.00 82.12 98 ALA A CA 1
ATOM 704 C C . ALA A 1 98 ? 3.517 -1.794 -6.757 1.00 82.12 98 ALA A C 1
ATOM 706 O O . ALA A 1 98 ? 2.615 -0.953 -6.796 1.00 82.12 98 ALA A O 1
ATOM 707 N N . ALA A 1 99 ? 3.707 -2.580 -5.697 1.00 90.62 99 ALA A N 1
ATOM 708 C CA . ALA A 1 99 ? 2.926 -2.514 -4.468 1.00 90.62 99 ALA A CA 1
ATOM 709 C C . ALA A 1 99 ? 2.893 -1.096 -3.880 1.00 90.62 99 ALA A C 1
ATOM 711 O O . ALA A 1 99 ? 1.857 -0.633 -3.401 1.00 90.62 99 ALA A O 1
ATOM 712 N N . ASP A 1 100 ? 4.012 -0.377 -3.976 1.00 88.94 100 ASP A N 1
ATOM 713 C CA . ASP A 1 100 ? 4.121 1.007 -3.520 1.00 88.94 100 ASP A CA 1
ATOM 714 C C . ASP A 1 100 ? 3.208 1.964 -4.308 1.00 88.94 100 ASP A C 1
ATOM 716 O O . ASP A 1 100 ? 2.463 2.752 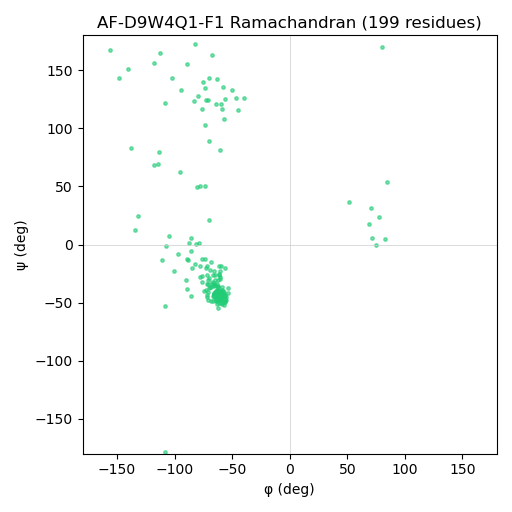-3.725 1.00 88.94 100 ASP A O 1
ATOM 720 N N . LEU A 1 101 ? 3.201 1.842 -5.640 1.00 92.44 101 LEU A N 1
ATOM 721 C CA . LEU A 1 101 ? 2.356 2.649 -6.519 1.00 92.44 101 LEU A CA 1
ATOM 722 C C . LEU A 1 101 ? 0.873 2.325 -6.317 1.00 92.44 101 LEU A C 1
ATOM 724 O O . LEU A 1 101 ? 0.057 3.236 -6.210 1.00 92.44 101 LEU A O 1
ATOM 728 N N . ALA A 1 102 ? 0.521 1.040 -6.219 1.00 94.25 102 ALA A N 1
ATOM 729 C CA . ALA A 1 102 ? -0.847 0.618 -5.926 1.00 94.25 102 ALA A CA 1
ATOM 730 C C . ALA A 1 102 ? -1.316 1.150 -4.562 1.00 94.25 102 ALA A C 1
ATOM 732 O O . ALA A 1 102 ? -2.436 1.646 -4.454 1.00 94.25 102 ALA A O 1
ATOM 733 N N . SER A 1 103 ? -0.444 1.137 -3.546 1.00 92.88 103 SER A N 1
ATOM 734 C CA . SER A 1 103 ? -0.748 1.726 -2.235 1.00 92.88 103 SER A CA 1
ATOM 735 C C . SER A 1 103 ? -1.026 3.221 -2.353 1.00 92.88 103 SER A C 1
ATOM 737 O O . SER A 1 103 ? -2.008 3.702 -1.793 1.00 92.88 103 SER A O 1
ATOM 739 N N . LEU A 1 104 ? -0.195 3.954 -3.102 1.00 92.44 104 LEU A N 1
ATOM 740 C CA . LEU A 1 104 ? -0.383 5.384 -3.338 1.00 92.44 104 LEU A CA 1
ATOM 741 C C . LEU A 1 104 ? -1.723 5.679 -4.026 1.00 92.44 104 LEU A C 1
ATOM 743 O O . LEU A 1 104 ? -2.444 6.569 -3.588 1.00 92.44 104 LEU A O 1
ATOM 747 N N . VAL A 1 105 ? -2.094 4.915 -5.059 1.00 94.44 105 VAL A N 1
ATOM 748 C CA . VAL A 1 105 ? -3.416 5.054 -5.696 1.00 94.44 105 VAL A CA 1
ATOM 749 C C . VAL A 1 105 ? -4.538 4.786 -4.690 1.00 94.44 105 VAL A C 1
ATOM 751 O O . VAL A 1 105 ? -5.526 5.517 -4.679 1.00 94.44 105 VAL A O 1
ATOM 754 N N . GLY A 1 106 ? -4.372 3.790 -3.814 1.00 94.38 106 GLY A N 1
ATOM 755 C CA . GLY A 1 106 ? -5.308 3.502 -2.729 1.00 94.38 106 GLY A CA 1
ATOM 756 C C . GLY A 1 106 ? -5.528 4.696 -1.796 1.00 94.38 106 GLY A C 1
ATOM 757 O O . GLY A 1 106 ? -6.673 5.112 -1.622 1.00 94.38 106 GLY A O 1
ATOM 758 N N . PHE A 1 107 ? -4.447 5.294 -1.281 1.00 92.25 107 PHE A N 1
ATOM 759 C CA . PHE A 1 107 ? -4.519 6.482 -0.416 1.00 92.25 107 PHE A CA 1
ATOM 760 C C . PHE A 1 107 ? -5.188 7.655 -1.120 1.00 92.25 107 PHE A C 1
ATOM 762 O O . PHE A 1 107 ? -6.130 8.240 -0.601 1.00 92.25 107 PHE A O 1
ATOM 769 N N . LYS A 1 108 ? -4.790 7.929 -2.361 1.00 93.19 108 LYS A N 1
ATOM 770 C CA . LYS A 1 108 ? -5.390 9.002 -3.156 1.00 93.19 108 LYS A CA 1
ATOM 771 C C . LYS A 1 108 ? -6.880 8.774 -3.433 1.00 93.19 108 LYS A C 1
ATOM 773 O O . LYS A 1 108 ? -7.659 9.724 -3.464 1.00 93.19 108 LYS A O 1
ATOM 778 N N . CYS A 1 109 ? -7.301 7.524 -3.634 1.00 93.75 109 CYS A N 1
ATOM 779 C CA . CYS A 1 109 ? -8.717 7.179 -3.740 1.00 93.75 109 CYS A CA 1
ATOM 780 C C . CYS A 1 109 ? -9.466 7.414 -2.424 1.00 93.75 109 CYS A C 1
ATOM 782 O O . CYS A 1 109 ? -10.576 7.937 -2.477 1.00 93.75 109 CYS A O 1
ATOM 784 N N . HIS A 1 110 ? -8.882 7.040 -1.286 1.00 93.00 110 HIS A N 1
ATOM 785 C CA . HIS A 1 110 ? -9.474 7.250 0.036 1.00 93.00 110 HIS A CA 1
ATOM 786 C C . HIS A 1 110 ? -9.635 8.744 0.346 1.00 93.00 110 HIS A C 1
ATOM 788 O O . HIS A 1 110 ? -10.738 9.189 0.644 1.00 93.00 110 HIS A O 1
ATOM 794 N N . ASP A 1 111 ? -8.597 9.548 0.113 1.00 89.62 111 ASP A N 1
ATOM 795 C CA . ASP A 1 111 ? -8.643 11.006 0.289 1.00 89.62 111 ASP A CA 1
ATOM 796 C C . ASP A 1 111 ? -9.694 11.679 -0.613 1.00 89.62 111 ASP A C 1
ATOM 798 O O . ASP A 1 111 ? -10.249 12.725 -0.279 1.00 89.62 111 ASP A O 1
ATOM 802 N N . ALA A 1 112 ? -9.998 11.072 -1.763 1.00 91.00 112 ALA A N 1
ATOM 803 C CA . ALA A 1 112 ? -11.059 11.507 -2.668 1.00 91.00 112 ALA A CA 1
ATOM 804 C C . ALA A 1 112 ? -12.455 10.942 -2.313 1.00 91.00 112 ALA A C 1
ATOM 806 O O . ALA A 1 112 ? -13.391 11.106 -3.101 1.00 91.00 112 ALA A O 1
ATOM 807 N N . GLY A 1 113 ? -12.605 10.229 -1.192 1.00 91.88 113 GLY A N 1
ATOM 808 C CA . GLY A 1 113 ? -13.852 9.584 -0.759 1.00 91.88 113 GLY A CA 1
ATOM 809 C C . GLY A 1 113 ? -14.290 8.396 -1.626 1.00 91.88 113 GLY A C 1
ATOM 810 O O . GLY A 1 113 ? -15.456 7.999 -1.618 1.00 91.88 113 GLY A O 1
ATOM 811 N N . ARG A 1 114 ? -13.384 7.820 -2.427 1.00 94.62 114 ARG A N 1
ATOM 812 C CA . ARG A 1 114 ? -13.657 6.705 -3.355 1.00 94.62 114 ARG A CA 1
ATOM 813 C C . ARG A 1 114 ? -13.322 5.362 -2.712 1.00 94.62 114 ARG A C 1
ATOM 815 O O . ARG A 1 114 ? -12.479 4.613 -3.207 1.00 94.62 114 ARG A O 1
ATOM 822 N N . GLU A 1 115 ? -14.024 5.033 -1.639 1.00 94.75 115 GLU A N 1
ATOM 823 C CA . GLU A 1 115 ? -13.689 3.924 -0.734 1.00 94.75 115 GLU A CA 1
ATOM 824 C C . GLU A 1 115 ? -13.610 2.546 -1.397 1.00 94.75 115 GLU A C 1
ATOM 826 O O . GLU A 1 115 ? -12.660 1.798 -1.170 1.00 94.75 115 GLU A O 1
ATOM 831 N N . GLY A 1 116 ? -14.549 2.214 -2.289 1.00 96.00 116 GLY A N 1
ATOM 832 C CA . GLY A 1 116 ? -14.495 0.945 -3.023 1.00 96.00 116 GLY A CA 1
ATOM 833 C C . GLY A 1 116 ? -13.246 0.825 -3.908 1.00 96.00 116 GLY A C 1
ATOM 834 O O . GLY A 1 116 ? -12.634 -0.240 -3.994 1.00 96.00 116 GLY A O 1
ATOM 835 N N . ALA A 1 117 ? -12.825 1.936 -4.523 1.00 95.94 117 ALA A N 1
ATOM 836 C CA . ALA A 1 117 ? -11.599 1.981 -5.313 1.00 95.94 117 ALA A CA 1
ATOM 837 C C . ALA A 1 117 ? -10.354 1.947 -4.418 1.00 95.94 117 ALA A C 1
ATOM 839 O O . ALA A 1 117 ? -9.395 1.255 -4.758 1.00 95.94 117 ALA A O 1
ATOM 840 N N . ALA A 1 118 ? -10.375 2.635 -3.274 1.00 96.06 118 ALA A N 1
ATOM 841 C CA . ALA A 1 118 ? -9.296 2.591 -2.291 1.00 96.06 118 ALA A CA 1
ATOM 842 C C . ALA A 1 118 ? -9.059 1.156 -1.802 1.00 96.06 118 ALA A C 1
ATOM 844 O O . ALA A 1 118 ? -7.956 0.626 -1.930 1.00 96.06 118 ALA A O 1
ATOM 845 N N . HI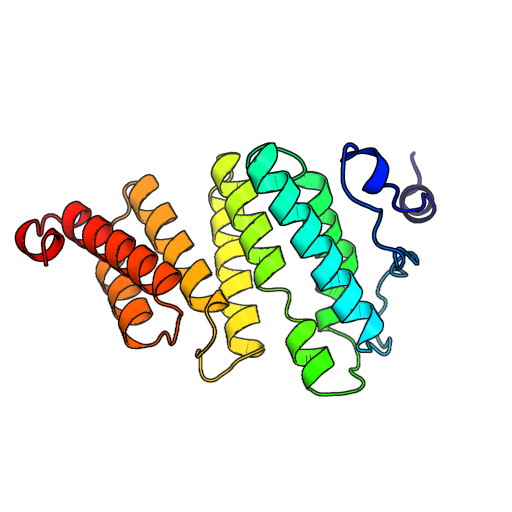S A 1 119 ? -10.132 0.481 -1.379 1.00 96.69 119 HIS A N 1
ATOM 846 C CA . HIS A 1 119 ? -10.098 -0.897 -0.897 1.00 96.69 119 HIS A CA 1
ATOM 847 C C . HIS A 1 119 ? -9.516 -1.860 -1.939 1.00 96.69 119 HIS A C 1
ATOM 849 O O . HIS A 1 119 ? -8.670 -2.700 -1.624 1.00 96.69 119 HIS A O 1
ATOM 855 N N . HIS A 1 120 ? -9.940 -1.722 -3.201 1.00 96.69 120 HIS A N 1
ATOM 856 C CA . HIS A 1 120 ? -9.405 -2.511 -4.309 1.00 96.69 120 HIS A CA 1
ATOM 857 C C . HIS A 1 120 ? -7.885 -2.347 -4.447 1.00 96.69 120 HIS A C 1
ATOM 859 O O . HIS A 1 120 ? -7.162 -3.344 -4.510 1.00 96.69 120 HIS A O 1
ATOM 865 N N . HIS A 1 121 ? -7.394 -1.106 -4.452 1.00 95.94 121 HIS A N 1
ATOM 866 C CA . HIS A 1 121 ? -5.972 -0.822 -4.636 1.00 95.94 121 HIS A CA 1
ATOM 867 C C . HIS A 1 121 ? -5.122 -1.208 -3.421 1.00 95.94 121 HIS A C 1
ATOM 869 O O . HIS A 1 121 ? -4.018 -1.713 -3.609 1.00 95.94 121 HIS A O 1
ATOM 875 N N . TYR A 1 122 ? -5.633 -1.079 -2.192 1.00 95.88 122 TYR A N 1
ATOM 876 C CA . TYR A 1 122 ? -4.942 -1.594 -1.006 1.00 95.88 122 TYR A CA 1
ATOM 877 C C . TYR A 1 122 ? -4.773 -3.115 -1.065 1.00 95.88 122 TYR A C 1
ATOM 879 O O . TYR A 1 122 ? -3.682 -3.629 -0.825 1.00 95.88 122 TYR A O 1
ATOM 887 N N . ARG A 1 123 ? -5.818 -3.853 -1.460 1.00 95.44 123 ARG A N 1
ATOM 888 C CA . ARG A 1 123 ? -5.726 -5.311 -1.644 1.00 95.44 123 ARG A CA 1
ATOM 889 C C . ARG A 1 123 ? -4.760 -5.699 -2.757 1.00 95.44 123 ARG A C 1
ATOM 891 O O . ARG A 1 123 ? -4.033 -6.680 -2.609 1.00 95.44 123 ARG A O 1
ATOM 898 N N . LEU A 1 124 ? -4.757 -4.947 -3.858 1.00 94.25 124 LEU A N 1
ATOM 899 C CA . LEU A 1 124 ? -3.791 -5.135 -4.937 1.00 94.25 124 LEU A CA 1
ATOM 900 C C . LEU A 1 124 ? -2.364 -4.916 -4.423 1.00 94.25 124 LEU A C 1
ATOM 902 O O . LEU A 1 124 ? -1.510 -5.764 -4.648 1.00 94.25 124 LEU A O 1
ATOM 906 N N . ALA A 1 125 ? -2.121 -3.831 -3.689 1.00 93.50 125 ALA A N 1
ATOM 907 C CA . ALA A 1 125 ? -0.812 -3.526 -3.128 1.00 93.50 125 ALA A CA 1
ATOM 908 C C . ALA A 1 125 ? -0.295 -4.623 -2.192 1.00 93.50 125 ALA A C 1
ATOM 910 O O . ALA A 1 125 ? 0.848 -5.047 -2.336 1.00 93.50 125 ALA A O 1
ATOM 911 N N . ILE A 1 126 ? -1.141 -5.116 -1.281 1.00 92.31 126 ILE A N 1
ATOM 912 C CA . ILE A 1 126 ? -0.787 -6.212 -0.366 1.00 92.31 126 ILE A CA 1
ATOM 913 C C . ILE A 1 126 ? -0.415 -7.465 -1.157 1.00 92.31 126 ILE A C 1
ATOM 915 O O . ILE A 1 126 ? 0.629 -8.055 -0.901 1.00 92.31 126 ILE A O 1
ATOM 919 N N . ARG A 1 127 ? -1.233 -7.841 -2.150 1.00 91.88 127 ARG A N 1
ATOM 920 C CA . ARG A 1 127 ? -0.959 -9.012 -2.990 1.00 91.88 127 ARG A CA 1
ATOM 921 C C . ARG A 1 127 ? 0.378 -8.872 -3.718 1.00 91.88 127 ARG A C 1
ATOM 923 O O . ARG A 1 127 ? 1.197 -9.777 -3.644 1.00 91.88 127 ARG A O 1
ATOM 930 N N . LEU A 1 128 ? 0.601 -7.740 -4.388 1.00 91.12 128 LEU A N 1
ATOM 931 C CA . LEU A 1 128 ? 1.843 -7.482 -5.119 1.00 91.12 128 LEU A CA 1
ATOM 932 C C . LEU A 1 128 ? 3.058 -7.517 -4.182 1.00 91.12 128 LEU A C 1
ATOM 934 O O . LEU A 1 128 ? 4.082 -8.080 -4.546 1.00 91.12 128 LEU A O 1
ATOM 938 N N . ALA A 1 129 ? 2.945 -6.961 -2.972 1.00 90.25 129 ALA A N 1
ATOM 939 C CA . ALA A 1 129 ? 4.026 -6.991 -1.989 1.00 90.25 129 ALA A CA 1
ATOM 940 C C . ALA A 1 129 ? 4.353 -8.424 -1.545 1.00 90.25 129 ALA A C 1
ATOM 942 O O . ALA A 1 129 ? 5.518 -8.800 -1.528 1.00 90.25 129 ALA A O 1
ATOM 943 N N . GLN A 1 130 ? 3.335 -9.235 -1.255 1.00 88.50 130 GLN A N 1
ATOM 944 C CA . GLN A 1 130 ? 3.509 -10.638 -0.864 1.00 88.50 130 GLN A CA 1
ATOM 945 C C . GLN A 1 130 ? 4.048 -11.507 -2.009 1.00 88.50 130 GLN A C 1
ATOM 947 O O . GLN A 1 130 ? 4.789 -12.453 -1.774 1.00 88.50 130 GLN A O 1
ATOM 952 N N . GLU A 1 131 ? 3.704 -11.201 -3.261 1.00 88.25 131 GLU A N 1
ATOM 953 C CA . GLU A 1 131 ? 4.278 -11.884 -4.428 1.00 88.25 131 GLU A CA 1
ATOM 954 C C . GLU A 1 131 ? 5.752 -11.503 -4.653 1.00 88.25 131 GLU A C 1
ATOM 956 O O . GLU A 1 131 ? 6.545 -12.344 -5.082 1.00 88.25 131 GLU A O 1
ATOM 961 N N . ALA A 1 132 ? 6.123 -10.254 -4.352 1.00 85.88 132 ALA A N 1
ATOM 962 C CA . ALA A 1 132 ? 7.493 -9.753 -4.460 1.00 85.88 132 ALA A CA 1
ATOM 963 C C . ALA A 1 132 ? 8.399 -10.228 -3.316 1.00 85.88 132 ALA A C 1
ATOM 965 O O . ALA A 1 132 ? 9.601 -10.412 -3.509 1.00 85.88 132 ALA A O 1
ATOM 966 N N . ASP A 1 133 ? 7.818 -10.405 -2.133 1.00 82.31 133 ASP A N 1
ATOM 967 C CA . ASP A 1 133 ? 8.479 -10.833 -0.906 1.00 82.31 133 ASP A CA 1
ATOM 968 C C . ASP A 1 133 ? 7.596 -11.862 -0.176 1.00 82.31 133 ASP A C 1
ATOM 970 O O . ASP A 1 133 ? 6.844 -11.509 0.737 1.00 82.31 133 ASP A O 1
ATOM 974 N N . PRO A 1 134 ? 7.667 -13.147 -0.577 1.00 73.62 134 PRO A N 1
ATOM 975 C CA . PRO A 1 134 ? 6.816 -14.208 -0.030 1.00 73.62 134 PRO A CA 1
ATOM 976 C C . PRO A 1 134 ? 6.964 -14.436 1.473 1.00 73.62 134 PRO A C 1
ATOM 978 O O . PRO A 1 134 ? 6.051 -14.962 2.107 1.00 73.62 134 PRO A O 1
ATOM 981 N N . ASP A 1 135 ? 8.099 -14.038 2.048 1.00 70.75 135 ASP A N 1
ATOM 982 C CA . ASP A 1 135 ? 8.341 -14.142 3.483 1.00 70.75 135 ASP A CA 1
ATOM 983 C C . ASP A 1 135 ? 7.708 -12.977 4.278 1.00 70.75 135 ASP A C 1
ATOM 985 O O . ASP A 1 135 ? 7.865 -12.932 5.501 1.00 70.75 135 ASP A O 1
ATOM 989 N N . ASP A 1 136 ? 7.024 -12.038 3.605 1.00 65.19 136 ASP A N 1
ATOM 990 C CA . ASP A 1 136 ? 6.309 -10.885 4.181 1.00 65.19 136 ASP A CA 1
ATOM 991 C C . ASP A 1 136 ? 7.184 -10.050 5.142 1.00 65.19 136 ASP A C 1
ATOM 993 O O . ASP A 1 136 ? 6.749 -9.565 6.191 1.00 65.19 136 ASP A O 1
ATOM 997 N N . ARG A 1 137 ? 8.480 -9.925 4.815 1.00 62.78 137 ARG A N 1
ATOM 998 C CA . ARG A 1 137 ? 9.482 -9.246 5.656 1.00 62.78 137 ARG A CA 1
ATOM 999 C C . ARG A 1 137 ? 9.577 -7.755 5.361 1.00 62.78 137 ARG A C 1
ATOM 1001 O O . ARG A 1 137 ? 10.214 -7.034 6.122 1.00 62.78 137 ARG A O 1
ATOM 1008 N N . THR A 1 138 ? 9.001 -7.289 4.263 1.00 68.62 138 THR A N 1
ATOM 1009 C CA . THR A 1 138 ? 9.062 -5.896 3.822 1.00 68.62 138 THR A CA 1
ATOM 1010 C C . THR A 1 138 ? 7.924 -5.053 4.394 1.00 68.62 138 THR A C 1
ATOM 1012 O O . THR A 1 138 ? 6.839 -5.521 4.729 1.00 68.62 138 THR A O 1
ATOM 1015 N N . SER A 1 139 ? 8.158 -3.744 4.484 1.00 77.94 139 SER A N 1
ATOM 1016 C CA . SER A 1 139 ? 7.191 -2.782 5.022 1.00 77.94 139 SER A CA 1
ATOM 1017 C C . SER A 1 139 ? 5.950 -2.568 4.148 1.00 77.94 139 SER A C 1
ATOM 1019 O O . SER A 1 139 ? 4.960 -2.022 4.628 1.00 77.94 139 SER A O 1
ATOM 1021 N N . GLN A 1 140 ? 5.968 -2.990 2.880 1.00 83.94 140 GLN A N 1
ATOM 1022 C CA . GLN A 1 140 ? 4.938 -2.630 1.900 1.00 83.94 140 GLN A CA 1
ATOM 1023 C C . GLN A 1 140 ? 3.590 -3.312 2.162 1.00 83.94 140 GLN A C 1
ATOM 1025 O O . GLN A 1 140 ? 2.558 -2.638 2.186 1.00 83.94 140 GLN A O 1
ATOM 1030 N N . ALA A 1 141 ? 3.585 -4.625 2.407 1.00 88.56 141 ALA A N 1
ATOM 1031 C CA . ALA A 1 141 ? 2.359 -5.354 2.728 1.00 88.56 141 ALA A CA 1
ATOM 1032 C C . ALA A 1 141 ? 1.763 -4.877 4.060 1.00 88.56 141 ALA A C 1
ATOM 1034 O O . ALA A 1 141 ? 0.565 -4.596 4.138 1.00 88.56 141 ALA A O 1
ATOM 1035 N N . ALA A 1 142 ? 2.608 -4.685 5.080 1.00 90.56 142 ALA A N 1
ATOM 1036 C CA . ALA A 1 142 ? 2.195 -4.148 6.373 1.00 90.56 142 ALA A CA 1
ATOM 1037 C C . ALA A 1 142 ? 1.549 -2.757 6.244 1.00 90.56 142 ALA A C 1
ATOM 1039 O O . ALA A 1 142 ? 0.524 -2.486 6.871 1.00 90.56 142 ALA A O 1
ATOM 1040 N N . TRP A 1 143 ? 2.091 -1.896 5.379 1.00 89.75 143 TRP A N 1
ATOM 1041 C CA . TRP A 1 143 ? 1.526 -0.574 5.110 1.00 89.75 143 TRP A CA 1
ATOM 1042 C C . TRP A 1 143 ? 0.143 -0.637 4.448 1.00 89.75 143 TRP A C 1
ATOM 1044 O O . TRP A 1 143 ? -0.762 0.107 4.833 1.00 89.75 143 TRP A O 1
ATOM 1054 N N . GLY A 1 144 ? -0.052 -1.557 3.500 1.00 91.75 144 GLY A N 1
ATOM 1055 C CA . GLY A 1 144 ? -1.359 -1.803 2.887 1.00 91.75 144 GLY A CA 1
ATOM 1056 C C . GLY A 1 144 ? -2.381 -2.366 3.880 1.00 91.75 144 GLY A C 1
ATOM 1057 O O . GLY A 1 144 ? -3.525 -1.911 3.912 1.00 91.75 144 GLY A O 1
ATOM 1058 N N . MET A 1 145 ? -1.978 -3.310 4.738 1.00 93.88 145 MET A N 1
ATOM 1059 C CA . MET A 1 145 ? -2.848 -3.856 5.791 1.00 93.88 145 MET A CA 1
ATOM 1060 C C . MET A 1 145 ? -3.256 -2.772 6.793 1.00 93.88 145 MET A C 1
ATOM 1062 O O . MET A 1 145 ? -4.432 -2.662 7.137 1.00 93.88 145 MET A O 1
ATOM 1066 N N . ARG A 1 146 ? -2.312 -1.911 7.189 1.00 94.69 146 ARG A N 1
ATOM 1067 C CA . ARG A 1 146 ? -2.585 -0.731 8.017 1.00 94.69 146 ARG A CA 1
ATOM 1068 C C . ARG A 1 146 ? -3.637 0.180 7.381 1.00 94.69 146 ARG A C 1
ATOM 1070 O O . ARG A 1 146 ? -4.540 0.643 8.073 1.00 94.69 146 ARG A O 1
ATOM 1077 N N . ALA A 1 147 ? -3.530 0.427 6.075 1.00 94.62 147 ALA A N 1
ATOM 1078 C CA . ALA A 1 147 ? -4.489 1.247 5.340 1.00 94.62 147 ALA A CA 1
ATOM 1079 C C . ALA A 1 147 ? -5.896 0.625 5.330 1.00 94.62 147 ALA A C 1
ATOM 1081 O O . ALA A 1 147 ? -6.870 1.341 5.540 1.00 94.62 147 ALA A O 1
ATOM 1082 N N . LEU A 1 148 ? -6.009 -0.701 5.179 1.00 96.56 148 LEU A N 1
ATOM 1083 C CA . LEU A 1 148 ? -7.293 -1.407 5.287 1.00 96.56 148 LEU A CA 1
ATOM 1084 C C . LEU A 1 148 ? -7.911 -1.298 6.683 1.00 96.56 148 LEU A C 1
ATOM 1086 O O . LEU A 1 148 ? -9.121 -1.101 6.788 1.00 96.56 148 LEU A O 1
ATOM 1090 N N . VAL A 1 149 ? -7.101 -1.402 7.743 1.00 96.81 149 VAL A N 1
ATOM 1091 C CA . VAL A 1 149 ? -7.586 -1.203 9.117 1.00 96.81 149 VAL A CA 1
ATOM 1092 C C . VAL A 1 149 ? -8.125 0.213 9.282 1.00 96.81 149 VAL A C 1
ATOM 1094 O O . VAL A 1 149 ? -9.254 0.382 9.727 1.00 96.81 149 VAL A O 1
ATOM 1097 N N . HIS A 1 150 ? -7.355 1.230 8.886 1.00 95.19 150 HIS A N 1
ATOM 1098 C CA . HIS A 1 150 ? -7.804 2.622 8.954 1.00 95.19 150 HIS A CA 1
ATOM 1099 C C . HIS A 1 150 ? -9.105 2.843 8.191 1.00 95.19 150 HIS A C 1
ATOM 1101 O O . HIS A 1 150 ? -10.062 3.342 8.771 1.00 95.19 150 HIS A O 1
ATOM 1107 N N . GLN A 1 151 ? -9.166 2.378 6.945 1.00 95.69 151 GLN A N 1
ATOM 1108 C CA . GLN A 1 151 ? -10.359 2.485 6.122 1.00 95.69 151 GLN A CA 1
ATOM 1109 C C . GLN A 1 151 ? -11.585 1.865 6.811 1.00 95.69 151 GLN A C 1
ATOM 1111 O O . GLN A 1 151 ? -12.647 2.478 6.863 1.00 95.69 151 GLN A O 1
ATOM 1116 N N . ALA A 1 152 ? -11.452 0.653 7.354 1.00 95.81 152 ALA A N 1
ATOM 1117 C CA . ALA A 1 152 ? -12.551 -0.023 8.035 1.00 95.81 152 ALA A CA 1
ATOM 1118 C C . ALA A 1 152 ? -13.020 0.744 9.282 1.00 95.81 152 ALA A C 1
ATOM 1120 O O . ALA A 1 152 ? -14.223 0.865 9.512 1.00 95.81 152 ALA A O 1
ATOM 1121 N N . LEU A 1 153 ? -12.088 1.304 10.058 1.00 95.31 153 LEU A N 1
ATOM 1122 C CA . LEU A 1 153 ? -12.410 2.128 11.224 1.00 95.31 153 LEU A CA 1
ATOM 1123 C C . LEU A 1 153 ? -13.115 3.430 10.833 1.00 95.31 153 LEU A C 1
ATOM 1125 O O . LEU A 1 153 ? -14.136 3.765 11.432 1.00 95.31 153 LEU A O 1
ATOM 1129 N N . ASP A 1 154 ? -12.616 4.126 9.813 1.00 93.94 154 ASP A N 1
ATOM 1130 C CA . ASP A 1 154 ? -13.177 5.399 9.352 1.00 93.94 154 ASP A CA 1
ATOM 1131 C C . ASP A 1 154 ? -14.589 5.213 8.747 1.00 93.94 154 ASP A C 1
ATOM 1133 O O . ASP A 1 154 ? -15.425 6.112 8.825 1.00 93.94 154 ASP A O 1
ATOM 1137 N N . LEU A 1 155 ? -14.899 4.015 8.229 1.00 94.31 155 LEU A N 1
ATOM 1138 C CA . LEU A 1 155 ? -16.233 3.626 7.747 1.00 94.31 155 LEU A CA 1
ATOM 1139 C C . LEU A 1 155 ? -17.163 3.053 8.830 1.00 94.31 155 LEU A C 1
ATOM 1141 O O . LEU A 1 155 ? -18.296 2.679 8.527 1.00 94.31 155 LEU A O 1
ATOM 1145 N N . GLY A 1 156 ? -16.720 2.971 10.089 1.00 94.00 156 GLY A N 1
ATOM 1146 C CA . GLY A 1 156 ? -17.532 2.420 11.178 1.00 94.00 156 GLY A CA 1
ATOM 1147 C C . GLY A 1 156 ? -17.730 0.902 11.091 1.00 94.00 156 GLY A C 1
ATOM 1148 O O . GLY A 1 156 ? -18.764 0.376 11.509 1.00 94.00 156 GLY A O 1
ATOM 1149 N N . HIS A 1 157 ? -16.754 0.177 10.543 1.00 93.56 157 HIS A N 1
ATOM 1150 C CA . HIS A 1 157 ? -16.759 -1.281 10.396 1.00 93.56 157 HIS A CA 1
ATOM 1151 C C . HIS A 1 157 ? -15.605 -1.920 11.192 1.00 93.56 157 HIS A C 1
ATOM 1153 O O . HIS A 1 157 ? -14.670 -2.461 10.603 1.00 93.56 157 HIS A O 1
ATOM 1159 N N . PRO A 1 158 ? -15.634 -1.881 12.539 1.00 93.00 158 PRO A N 1
ATOM 1160 C CA . PRO A 1 158 ? -14.501 -2.307 13.365 1.00 93.00 158 PRO A CA 1
ATOM 1161 C C . PRO A 1 158 ? -14.297 -3.830 13.413 1.00 93.00 158 PRO A C 1
ATOM 1163 O O . PRO A 1 158 ? -13.263 -4.297 13.890 1.00 93.00 158 PRO A O 1
ATOM 1166 N N . THR A 1 159 ? -15.254 -4.630 12.940 1.00 92.12 159 THR A N 1
ATOM 1167 C CA . THR A 1 159 ? -15.171 -6.097 12.966 1.00 92.12 159 THR A CA 1
ATOM 1168 C C . THR A 1 159 ? -13.906 -6.595 12.258 1.00 92.12 159 THR A C 1
ATOM 1170 O O . THR A 1 159 ? -13.666 -6.268 11.100 1.00 92.12 159 THR A O 1
ATOM 1173 N N . GLY A 1 160 ? -13.093 -7.397 12.955 1.00 92.88 160 GLY A N 1
ATOM 1174 C CA . GLY A 1 160 ? -11.851 -7.972 12.419 1.00 92.88 160 GLY A CA 1
ATOM 1175 C C . GLY A 1 160 ? -10.667 -7.001 12.300 1.00 92.88 160 GLY A C 1
ATOM 1176 O O . GLY A 1 160 ? -9.588 -7.416 11.882 1.00 92.88 160 GLY A O 1
ATOM 1177 N N . THR A 1 161 ? -10.826 -5.724 12.669 1.00 96.25 161 THR A N 1
ATOM 1178 C CA . THR A 1 161 ? -9.732 -4.739 12.586 1.00 96.25 161 THR A CA 1
ATOM 1179 C C . THR A 1 161 ? -8.622 -4.994 13.604 1.00 96.25 161 THR A C 1
ATOM 1181 O O . THR A 1 161 ? -7.453 -4.821 13.264 1.00 96.25 161 THR A O 1
ATOM 1184 N N . VAL A 1 162 ? -8.972 -5.454 14.812 1.00 96.38 162 VAL A N 1
ATOM 1185 C CA . VAL A 1 162 ? -8.012 -5.855 15.854 1.00 96.38 162 VAL A CA 1
ATOM 1186 C C . VAL A 1 162 ? -7.165 -7.025 15.365 1.00 96.38 162 VAL A C 1
ATOM 1188 O O . VAL A 1 162 ? -5.947 -6.895 15.284 1.00 96.38 162 VAL A O 1
ATOM 1191 N N . ASP A 1 163 ? -7.811 -8.113 14.934 1.00 95.94 163 ASP A N 1
ATOM 1192 C CA . ASP A 1 163 ? -7.126 -9.311 14.440 1.00 95.94 163 ASP A CA 1
ATOM 1193 C C . ASP A 1 163 ? -6.183 -8.981 13.279 1.00 95.94 163 ASP A C 1
ATOM 1195 O O . ASP A 1 163 ? -5.047 -9.451 13.237 1.00 95.94 163 ASP A O 1
ATOM 1199 N N . LEU A 1 164 ? -6.629 -8.143 12.334 1.00 95.62 164 LEU A N 1
ATOM 1200 C CA . LEU A 1 164 ? -5.788 -7.717 11.220 1.00 95.62 164 LEU A CA 1
ATOM 1201 C C . LEU A 1 164 ? -4.584 -6.901 11.707 1.00 95.62 164 LEU A C 1
ATOM 1203 O O . LEU A 1 164 ? -3.463 -7.198 11.298 1.00 95.62 164 LEU A O 1
ATOM 1207 N N . ALA A 1 165 ? -4.792 -5.908 12.576 1.00 96.19 165 ALA A N 1
ATOM 1208 C CA . ALA A 1 165 ? -3.724 -5.040 13.067 1.00 96.19 165 ALA A CA 1
ATOM 1209 C C . ALA A 1 165 ? -2.674 -5.808 13.888 1.00 96.19 165 ALA A C 1
ATOM 1211 O O . ALA A 1 165 ? -1.474 -5.655 13.647 1.00 96.19 165 ALA A O 1
ATOM 1212 N N . GLU A 1 166 ? -3.109 -6.668 14.809 1.00 95.00 166 GLU A N 1
ATOM 1213 C CA . GLU A 1 166 ? -2.217 -7.500 15.623 1.00 95.00 166 GLU A CA 1
ATOM 1214 C C . GLU A 1 166 ? -1.460 -8.514 14.772 1.00 95.00 166 GLU A C 1
ATOM 1216 O O . GLU A 1 166 ? -0.246 -8.674 14.915 1.00 95.00 166 GLU A O 1
ATOM 1221 N N . ALA A 1 167 ? -2.147 -9.160 13.829 1.00 93.50 167 ALA A N 1
ATOM 1222 C CA . ALA A 1 167 ? -1.499 -10.115 12.951 1.00 93.50 167 ALA A CA 1
ATOM 1223 C C . ALA A 1 167 ? -0.468 -9.431 12.040 1.00 93.50 167 ALA A C 1
ATOM 1225 O O . ALA A 1 167 ? 0.581 -10.018 11.778 1.00 93.50 167 ALA A O 1
ATOM 1226 N N . THR A 1 168 ? -0.729 -8.199 11.579 1.00 92.81 168 THR A N 1
ATOM 1227 C CA . THR A 1 168 ? 0.253 -7.383 10.848 1.00 92.81 168 THR A CA 1
ATOM 1228 C C . THR A 1 168 ? 1.466 -7.057 11.717 1.00 92.81 168 THR A C 1
ATOM 1230 O O . THR A 1 168 ? 2.591 -7.275 11.268 1.00 92.81 168 THR A O 1
ATOM 1233 N N . LEU A 1 169 ? 1.260 -6.596 12.954 1.00 92.62 169 LEU A N 1
ATOM 1234 C CA . LEU A 1 169 ? 2.346 -6.319 13.901 1.00 92.62 169 LEU A CA 1
ATOM 1235 C C . LEU A 1 169 ? 3.228 -7.549 14.133 1.00 92.62 169 LEU A C 1
ATOM 1237 O O . LEU A 1 169 ? 4.446 -7.457 14.004 1.00 92.62 169 LEU A O 1
ATOM 1241 N N . ALA A 1 170 ? 2.617 -8.703 14.405 1.00 91.00 170 ALA A N 1
ATOM 1242 C CA . ALA A 1 170 ? 3.333 -9.932 14.735 1.00 91.00 170 ALA A CA 1
ATOM 1243 C C . ALA A 1 170 ? 4.184 -10.484 13.578 1.00 91.00 170 ALA A C 1
ATOM 1245 O O . ALA A 1 170 ? 5.228 -11.091 13.822 1.00 91.00 170 ALA A O 1
ATOM 1246 N N . ARG A 1 171 ? 3.745 -10.306 12.323 1.00 86.94 171 ARG A N 1
ATOM 1247 C CA . ARG A 1 171 ? 4.450 -10.848 11.145 1.00 86.94 171 ARG A CA 1
ATOM 1248 C C . ARG A 1 171 ? 5.485 -9.896 10.550 1.00 86.94 171 ARG A C 1
ATOM 1250 O O . ARG A 1 171 ? 6.474 -10.353 9.984 1.00 86.94 171 ARG A O 1
ATOM 1257 N N . SER A 1 172 ? 5.254 -8.588 10.657 1.00 86.19 172 SER A N 1
ATOM 1258 C CA . SER A 1 172 ? 6.035 -7.592 9.925 1.00 86.19 172 SER A CA 1
ATOM 1259 C C . SER A 1 172 ? 7.432 -7.381 10.524 1.00 86.19 172 SER A C 1
ATOM 1261 O O . SER A 1 172 ? 7.607 -7.329 11.741 1.00 86.19 172 SER A O 1
ATOM 1263 N N . ARG A 1 173 ? 8.451 -7.224 9.668 1.00 87.31 173 ARG A N 1
ATOM 1264 C CA . ARG A 1 173 ? 9.825 -6.867 10.071 1.00 87.31 173 ARG A CA 1
ATOM 1265 C C . ARG A 1 173 ? 10.174 -5.478 9.552 1.00 87.31 173 ARG A C 1
ATOM 1267 O O . ARG A 1 173 ? 10.833 -5.325 8.529 1.00 87.31 173 ARG A O 1
ATOM 1274 N N . VAL A 1 174 ? 9.696 -4.457 10.252 1.00 87.38 174 VAL A N 1
ATOM 1275 C CA . VAL A 1 174 ? 9.756 -3.064 9.792 1.00 87.38 174 VAL A CA 1
ATOM 1276 C C . VAL A 1 174 ? 10.681 -2.201 10.647 1.00 87.38 174 VAL A C 1
ATOM 1278 O O . VAL A 1 174 ? 11.093 -2.587 11.740 1.00 87.38 174 VAL A O 1
ATOM 1281 N N . ASP A 1 175 ? 11.038 -1.023 10.140 1.00 89.19 175 ASP A N 1
ATOM 1282 C CA . ASP A 1 175 ? 11.787 -0.034 10.909 1.00 89.19 175 ASP A CA 1
ATOM 1283 C C . ASP A 1 175 ? 10.942 0.545 12.063 1.00 89.19 175 ASP A C 1
ATOM 1285 O O . ASP A 1 175 ? 9.712 0.467 12.066 1.00 89.19 175 ASP A O 1
ATOM 1289 N N . LYS A 1 176 ? 11.604 1.183 13.036 1.00 91.12 176 LYS A N 1
ATOM 1290 C CA . LYS A 1 176 ? 10.957 1.690 14.258 1.00 91.12 176 LYS A CA 1
ATOM 1291 C C . LYS A 1 176 ? 9.872 2.735 14.014 1.00 91.12 176 LYS A C 1
ATOM 1293 O O . LYS A 1 176 ? 8.921 2.807 14.792 1.00 91.12 176 LYS A O 1
ATOM 1298 N N . ARG A 1 177 ? 9.976 3.532 12.947 1.00 90.88 177 ARG A N 1
ATOM 1299 C CA . ARG A 1 177 ? 8.940 4.513 12.606 1.00 90.88 177 ARG A CA 1
ATOM 1300 C C . ARG A 1 177 ? 7.695 3.802 12.089 1.00 90.88 177 ARG A C 1
ATOM 1302 O O . ARG A 1 177 ? 6.589 4.139 12.506 1.00 90.88 177 ARG A O 1
ATOM 1309 N N . THR A 1 178 ? 7.867 2.822 11.208 1.00 89.50 178 THR A N 1
ATOM 1310 C CA . THR A 1 178 ? 6.749 2.025 10.690 1.00 89.50 178 THR A CA 1
ATOM 1311 C C . THR A 1 178 ? 6.103 1.191 11.800 1.00 89.50 178 THR A C 1
ATOM 1313 O O . THR A 1 178 ? 4.879 1.187 11.907 1.00 89.50 178 THR A O 1
ATOM 1316 N N . GLU A 1 179 ? 6.896 0.569 12.677 1.00 93.19 179 GLU A N 1
ATOM 1317 C CA . GLU A 1 179 ? 6.407 -0.193 13.839 1.00 93.19 179 GLU A CA 1
ATOM 1318 C C . GLU A 1 179 ? 5.511 0.668 14.744 1.00 93.19 179 GLU A C 1
ATOM 1320 O O . GLU A 1 179 ? 4.390 0.273 15.062 1.00 93.19 179 GLU A O 1
ATOM 1325 N N . ALA A 1 180 ? 5.940 1.892 15.073 1.00 95.06 180 ALA A N 1
ATOM 1326 C CA . ALA A 1 180 ? 5.136 2.828 15.860 1.00 95.06 180 ALA A CA 1
ATOM 1327 C C . ALA A 1 180 ? 3.784 3.151 15.197 1.00 95.06 180 ALA A C 1
ATOM 1329 O O . ALA A 1 180 ? 2.758 3.238 15.870 1.00 95.06 180 ALA A O 1
ATOM 1330 N N . LEU A 1 181 ? 3.755 3.296 13.870 1.00 94.19 181 LEU A N 1
ATOM 1331 C CA . LEU A 1 181 ? 2.519 3.563 13.134 1.00 94.19 181 LEU A CA 1
ATOM 1332 C C . LEU A 1 181 ? 1.579 2.358 13.084 1.00 94.19 181 LEU A C 1
ATOM 1334 O O . LEU A 1 181 ? 0.366 2.564 13.045 1.00 94.19 181 LEU A O 1
ATOM 1338 N N . LEU A 1 182 ? 2.110 1.134 13.091 1.00 94.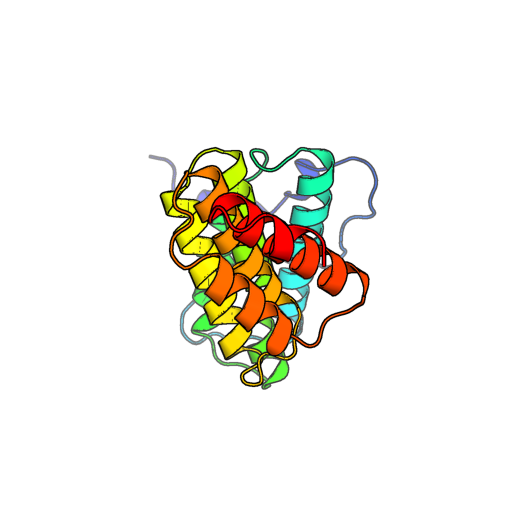81 182 LEU A N 1
ATOM 1339 C CA . LEU A 1 182 ? 1.316 -0.089 13.215 1.00 94.81 182 LEU A CA 1
ATOM 1340 C C . LEU A 1 182 ? 0.739 -0.237 14.630 1.00 94.81 182 LEU A C 1
ATOM 1342 O O . LEU A 1 182 ? -0.439 -0.563 14.766 1.00 94.81 182 LEU A O 1
ATOM 1346 N N . LEU A 1 183 ? 1.522 0.081 15.668 1.00 95.94 183 LEU A N 1
ATOM 1347 C CA . LEU A 1 183 ? 1.063 0.084 17.064 1.00 95.94 183 LEU A CA 1
ATOM 1348 C C . LEU A 1 183 ? -0.083 1.080 17.275 1.00 95.94 183 LEU A C 1
ATOM 1350 O O . LEU A 1 183 ? -1.120 0.716 17.821 1.00 95.94 183 LEU A O 1
ATOM 1354 N N . ILE A 1 184 ? 0.047 2.307 16.756 1.00 95.88 184 ILE A N 1
ATOM 1355 C CA . ILE A 1 184 ? -1.035 3.308 16.791 1.00 95.88 184 ILE A CA 1
ATOM 1356 C C . ILE A 1 184 ? -2.301 2.772 16.108 1.00 95.88 184 ILE A C 1
ATOM 1358 O O . ILE A 1 184 ? -3.411 2.978 16.598 1.00 95.88 184 ILE A O 1
ATOM 1362 N N . THR A 1 185 ? -2.158 2.079 14.979 1.00 96.00 185 THR A N 1
ATOM 1363 C CA . THR A 1 185 ? -3.295 1.484 14.270 1.00 96.00 185 THR A CA 1
ATOM 1364 C C . THR A 1 185 ? -3.963 0.370 15.082 1.00 96.00 185 THR A C 1
ATOM 1366 O O . THR A 1 185 ? -5.192 0.341 15.144 1.00 96.00 185 THR A O 1
ATOM 1369 N N . ALA A 1 186 ? -3.192 -0.493 15.749 1.00 95.75 186 ALA A N 1
ATOM 1370 C CA . ALA A 1 186 ? -3.733 -1.516 16.644 1.00 95.75 186 ALA A CA 1
ATOM 1371 C C . ALA A 1 186 ? -4.456 -0.901 17.852 1.00 95.75 186 ALA A C 1
ATOM 1373 O O . ALA A 1 186 ? -5.584 -1.290 18.152 1.00 95.75 186 ALA A O 1
ATOM 1374 N N . ALA A 1 187 ? -3.874 0.123 18.482 1.00 95.00 187 ALA A N 1
ATOM 1375 C CA . ALA A 1 187 ? -4.510 0.850 19.581 1.00 95.00 187 ALA A CA 1
ATOM 1376 C C . ALA A 1 187 ? -5.851 1.482 19.158 1.00 95.00 187 ALA A C 1
ATOM 1378 O O . ALA A 1 187 ? -6.851 1.364 19.870 1.00 95.00 187 ALA A O 1
ATOM 1379 N N . ARG A 1 188 ? -5.909 2.095 17.963 1.00 94.69 188 ARG A N 1
ATOM 1380 C CA . ARG A 1 188 ? -7.166 2.613 17.388 1.00 94.69 188 ARG A CA 1
ATOM 1381 C C . ARG A 1 188 ? -8.200 1.504 17.180 1.00 94.69 188 ARG A C 1
ATOM 1383 O O . ARG A 1 188 ? -9.369 1.719 17.495 1.00 94.69 188 ARG A O 1
ATOM 1390 N N . ALA A 1 189 ? -7.787 0.342 16.671 1.00 95.38 189 ALA A N 1
ATOM 1391 C CA . ALA A 1 189 ? -8.683 -0.795 16.466 1.00 95.38 189 ALA A CA 1
ATOM 1392 C C . ALA A 1 189 ? -9.271 -1.307 17.793 1.00 95.38 189 ALA A C 1
ATOM 1394 O O . ALA A 1 189 ? -10.488 -1.457 17.899 1.00 95.38 189 ALA A O 1
ATOM 1395 N N . HIS A 1 190 ? -8.434 -1.465 18.826 1.00 93.56 190 HIS A N 1
ATOM 1396 C CA . HIS A 1 190 ? -8.861 -1.853 20.180 1.00 93.56 190 HIS A CA 1
ATOM 1397 C C . HIS A 1 190 ? -9.829 -0.849 20.815 1.00 93.56 190 HIS A C 1
ATOM 1399 O O . HIS A 1 190 ? -10.837 -1.231 21.418 1.00 93.56 190 HIS A O 1
ATOM 1405 N N . GLY A 1 191 ? -9.561 0.448 20.642 1.00 92.31 191 GLY A N 1
ATOM 1406 C CA . GLY A 1 191 ? -10.465 1.507 21.089 1.00 92.31 191 GLY A CA 1
ATOM 1407 C C . GLY A 1 191 ? -11.834 1.432 20.405 1.00 92.31 191 GLY A C 1
ATOM 1408 O O . GLY A 1 191 ? -12.865 1.524 21.072 1.00 92.31 191 GLY A O 1
ATOM 1409 N N . ALA A 1 192 ? -11.858 1.200 19.090 1.00 90.12 192 ALA A N 1
ATOM 1410 C CA . ALA A 1 192 ? -13.091 1.107 18.309 1.00 90.12 192 ALA A CA 1
ATOM 1411 C C . ALA A 1 192 ? -13.898 -0.179 18.567 1.00 90.12 192 ALA A C 1
ATOM 1413 O O . ALA A 1 192 ? -15.119 -0.167 18.416 1.00 90.12 192 ALA A O 1
ATOM 1414 N N . SER A 1 193 ? -13.256 -1.274 18.989 1.00 84.81 193 SER A N 1
ATOM 1415 C CA . SER A 1 193 ? -13.943 -2.511 19.389 1.00 84.81 193 SER A CA 1
ATOM 1416 C C . SER A 1 193 ? -14.542 -2.459 20.802 1.00 84.81 193 SER A C 1
ATOM 1418 O O . SER A 1 193 ? -15.099 -3.454 21.261 1.00 84.81 193 SER A O 1
ATOM 1420 N N . GLY A 1 194 ? -14.424 -1.329 21.510 1.00 75.94 194 GLY A N 1
ATOM 1421 C CA . GLY A 1 194 ? -14.942 -1.175 22.871 1.00 75.94 194 GLY A CA 1
ATOM 1422 C C . GLY A 1 194 ? -14.075 -1.834 23.946 1.00 75.94 194 GLY A C 1
ATOM 1423 O O . GLY A 1 194 ? -14.588 -2.140 25.021 1.00 75.94 194 GLY A O 1
ATOM 1424 N N . ASN A 1 195 ? -12.775 -2.040 23.684 1.00 64.25 195 ASN A N 1
ATOM 1425 C CA . ASN A 1 195 ? -11.826 -2.630 24.634 1.00 64.25 195 ASN A CA 1
ATOM 1426 C C . ASN A 1 195 ? -10.746 -1.605 25.063 1.00 64.25 195 ASN A C 1
ATOM 1428 O O . ASN A 1 195 ? -9.580 -1.708 24.676 1.00 64.25 195 ASN A O 1
ATOM 1432 N N . PRO A 1 196 ? -11.115 -0.568 25.842 1.00 59.12 196 PRO A N 1
ATOM 1433 C CA . PRO A 1 196 ? -10.258 0.594 26.100 1.00 59.12 196 PRO A CA 1
ATOM 1434 C C . PRO A 1 196 ? -8.989 0.277 26.908 1.00 59.12 196 PRO A C 1
ATOM 1436 O O . PRO A 1 196 ? -8.005 1.006 26.798 1.00 59.12 196 PRO A O 1
ATOM 1439 N N . SER A 1 197 ? -8.967 -0.812 27.685 1.00 62.22 197 SER A N 1
ATOM 1440 C CA . SER A 1 197 ? -7.779 -1.234 28.442 1.00 62.22 197 SER A CA 1
ATOM 1441 C C . SER A 1 197 ? -6.652 -1.756 27.549 1.00 62.22 197 SER A C 1
ATOM 1443 O O . SER A 1 197 ? -5.489 -1.613 27.910 1.00 62.22 197 SER A O 1
ATOM 1445 N N . ALA A 1 198 ? -6.977 -2.320 26.381 1.00 61.53 198 ALA A N 1
ATOM 1446 C CA . ALA A 1 198 ? -5.991 -2.784 25.403 1.00 61.53 198 ALA A CA 1
ATOM 1447 C C . ALA A 1 198 ? -5.459 -1.649 24.506 1.00 61.53 198 ALA A C 1
ATOM 1449 O O . ALA A 1 198 ? -4.404 -1.784 23.901 1.00 61.53 198 ALA A O 1
ATOM 1450 N N . ALA A 1 199 ? -6.149 -0.503 24.452 1.00 58.41 199 ALA A N 1
ATO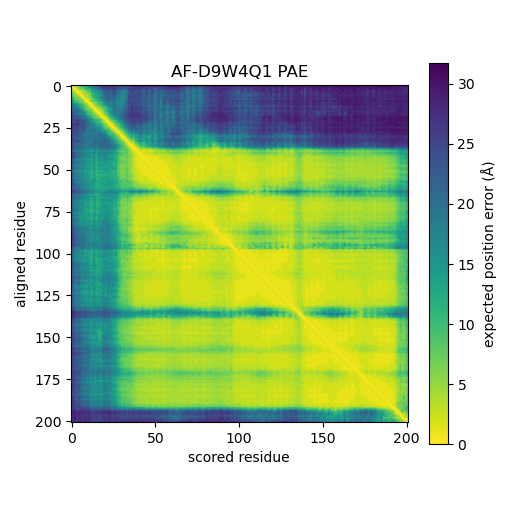M 1451 C CA . ALA A 1 199 ? -5.741 0.650 23.647 1.00 58.41 199 ALA A CA 1
ATOM 1452 C C . ALA A 1 199 ? -4.580 1.466 24.257 1.00 58.41 199 ALA A C 1
ATOM 1454 O O . ALA A 1 199 ? -4.031 2.331 23.579 1.00 58.41 199 ALA A O 1
ATOM 1455 N N . SER A 1 200 ? -4.236 1.229 25.531 1.00 56.22 200 SER A N 1
ATOM 1456 C CA . SER A 1 200 ? -3.224 1.998 26.285 1.00 56.22 200 SER A CA 1
ATOM 1457 C C . SER A 1 200 ? -1.904 1.248 26.526 1.00 56.22 200 SER A C 1
ATOM 1459 O O . SER A 1 200 ? -1.027 1.798 27.192 1.00 56.22 200 SER A O 1
ATOM 1461 N N . ALA A 1 201 ? -1.794 -0.004 26.066 1.00 48.00 201 ALA A N 1
ATOM 1462 C CA . ALA A 1 201 ? -0.614 -0.857 26.234 1.00 48.00 201 ALA A CA 1
ATOM 1463 C C . ALA A 1 201 ? 0.386 -0.658 25.087 1.00 48.00 201 ALA A C 1
ATOM 1465 O O . ALA A 1 201 ? 1.603 -0.667 25.379 1.00 48.00 201 ALA A O 1
#

Foldseek 3Di:
DDDPVVVLPPQPVPVVVDDDDDDPDPLSPPLRWQDAADEFEPSLLVVLVVVLVVLVVVCVVPNLQPCLVVLVCCCPGRLVSVQRYHYPDLVSNLSSLPLSSLQSNLRSCVRVVNLVSNLVSLVSSLVSNCVSPVQQADLSNLSSLLSVLVSCVVVLNLPCSLVSLVVSLVRYNDDPVSNVSSLQSNLSSCVSVVNNVSSVD

Mean predicted aligned error: 9.8 Å

Secondary structure (DSSP, 8-state):
---TTGGGTS--GGGTSS-SSSPPPTT----PPP-TT-EE-HHHHHHHHHHHHHHHHHHHHH-TTTTHHHHHHIIIIIIGGGGGSEESSHHHHHHH--HHHHHHHHHHHHHTT-HHHHHHHHHHHHHHHHHH-TT--SHHHHHHHHHHHHHHHHTT--TTHHHHHHHHHHH----HHHHHHHHHHHHHHHHHTT-TTGGG-